Protein AF-A0A4E0QSN8-F1 (afdb_monomer_lite)

Structure (mmCIF, N/CA/C/O backbone):
data_AF-A0A4E0QSN8-F1
#
_entry.id   AF-A0A4E0QSN8-F1
#
loop_
_atom_site.group_PDB
_atom_site.id
_atom_site.type_symbol
_atom_site.label_atom_id
_atom_site.label_alt_id
_atom_site.label_comp_id
_atom_site.label_asym_id
_atom_site.label_entity_id
_atom_site.label_seq_id
_atom_site.pdbx_PDB_ins_code
_atom_site.Cartn_x
_atom_site.Cartn_y
_atom_site.Cartn_z
_atom_site.occupancy
_atom_site.B_iso_or_equiv
_atom_site.auth_seq_id
_atom_site.auth_comp_id
_atom_site.auth_asym_id
_atom_site.auth_atom_id
_atom_site.pdbx_PDB_model_num
ATOM 1 N N . MET A 1 1 ? -29.579 -19.036 -13.066 1.00 39.12 1 MET A N 1
ATOM 2 C CA . MET A 1 1 ? -29.704 -18.178 -14.266 1.00 39.12 1 MET A CA 1
ATOM 3 C C . MET A 1 1 ? -28.308 -17.730 -14.677 1.00 39.12 1 MET A C 1
ATOM 5 O O . MET A 1 1 ? -27.641 -17.103 -13.867 1.00 39.12 1 MET A O 1
ATOM 9 N N . ASN A 1 2 ? -27.845 -18.091 -15.877 1.00 32.72 2 ASN A N 1
ATOM 10 C CA . ASN A 1 2 ? -26.563 -17.618 -16.411 1.00 32.72 2 ASN A CA 1
ATOM 11 C C . ASN A 1 2 ? -26.736 -16.181 -16.913 1.00 32.72 2 ASN A C 1
ATOM 13 O O . ASN A 1 2 ? -27.474 -15.955 -17.869 1.00 32.72 2 ASN A O 1
ATOM 17 N N . LEU A 1 3 ? -26.082 -15.217 -16.266 1.00 37.22 3 LEU A N 1
ATOM 18 C CA . LEU A 1 3 ? -26.007 -13.851 -16.776 1.00 37.22 3 LEU A CA 1
ATOM 19 C C . LEU A 1 3 ? -24.945 -13.793 -17.875 1.00 37.22 3 LEU A C 1
ATOM 21 O O . LEU A 1 3 ? -23.802 -14.205 -17.676 1.00 37.22 3 LEU A O 1
ATOM 25 N N . ASP A 1 4 ? -25.329 -13.286 -19.044 1.00 57.88 4 ASP A N 1
ATOM 26 C CA . ASP A 1 4 ? -24.394 -13.056 -20.137 1.00 57.88 4 ASP A CA 1
ATOM 27 C C . ASP A 1 4 ? -23.410 -11.914 -19.800 1.00 57.88 4 ASP A C 1
ATOM 29 O O . ASP A 1 4 ? -23.571 -11.148 -18.841 1.00 57.88 4 ASP A O 1
ATOM 33 N N . LYS A 1 5 ? -22.354 -11.769 -20.609 1.00 46.91 5 LYS A N 1
ATOM 34 C CA . LYS A 1 5 ? -21.337 -10.714 -20.430 1.00 46.91 5 LYS A CA 1
ATOM 35 C C . LYS A 1 5 ? -21.926 -9.292 -20.427 1.00 46.91 5 LYS A C 1
ATOM 37 O O . LYS A 1 5 ? -21.262 -8.371 -19.946 1.00 46.91 5 LYS A O 1
ATOM 42 N N . LYS A 1 6 ? -23.138 -9.086 -20.956 1.00 49.22 6 LYS A N 1
ATOM 43 C CA . LYS A 1 6 ? -23.849 -7.800 -20.914 1.00 49.22 6 LYS A CA 1
ATOM 44 C C . LYS A 1 6 ? -24.499 -7.573 -19.549 1.00 49.22 6 LYS A C 1
ATOM 46 O O . LYS A 1 6 ? -24.359 -6.477 -19.009 1.00 49.22 6 LYS A O 1
ATOM 51 N N . GLY A 1 7 ? -25.108 -8.599 -18.960 1.00 56.66 7 GLY A N 1
ATOM 52 C CA . GLY A 1 7 ? -25.636 -8.576 -17.595 1.00 56.66 7 GLY A CA 1
ATOM 53 C C . GLY A 1 7 ? -24.555 -8.282 -16.552 1.00 56.66 7 GLY A C 1
ATOM 54 O O . GLY A 1 7 ? -24.745 -7.418 -15.700 1.00 56.66 7 GLY A O 1
ATOM 55 N N . LEU A 1 8 ? -23.374 -8.898 -16.690 1.00 44.12 8 LEU A N 1
ATOM 56 C CA . LEU A 1 8 ? -22.233 -8.666 -15.793 1.00 44.12 8 LEU A CA 1
ATOM 57 C C . LEU A 1 8 ? -21.675 -7.232 -15.895 1.00 44.12 8 LEU A C 1
ATOM 59 O O . LEU A 1 8 ? -21.329 -6.626 -14.886 1.00 44.12 8 LEU A O 1
ATOM 63 N N . ASN A 1 9 ? -21.628 -6.651 -17.100 1.00 44.69 9 ASN A N 1
ATOM 64 C CA . ASN A 1 9 ? -21.192 -5.262 -17.295 1.00 44.69 9 ASN A CA 1
ATOM 65 C C . ASN A 1 9 ? -22.210 -4.236 -16.780 1.00 44.69 9 ASN A C 1
ATOM 67 O O . ASN A 1 9 ? -21.813 -3.162 -16.335 1.00 44.69 9 ASN A O 1
ATOM 71 N N . LYS A 1 10 ? -23.508 -4.553 -16.823 1.00 53.44 10 LYS A N 1
ATOM 72 C CA . LYS A 1 10 ? -24.556 -3.708 -16.237 1.00 53.44 10 LYS A CA 1
ATOM 73 C C . LYS A 1 10 ? -24.463 -3.695 -14.707 1.00 53.44 10 LYS A C 1
ATOM 75 O O . LYS A 1 10 ? -24.475 -2.621 -14.118 1.00 53.44 10 LYS A O 1
ATOM 80 N N . LEU A 1 11 ? -24.244 -4.858 -14.094 1.00 45.38 11 LEU A N 1
ATOM 81 C CA . LEU A 1 11 ? -24.066 -4.994 -12.645 1.00 45.38 11 LEU A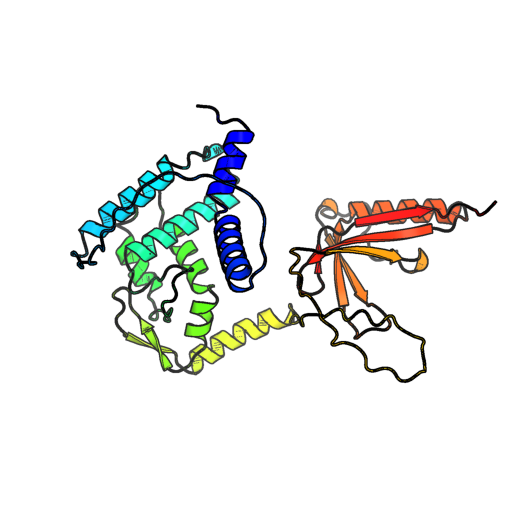 CA 1
ATOM 82 C C . LEU A 1 11 ? -22.758 -4.346 -12.162 1.00 45.38 11 LEU A C 1
ATOM 84 O O . LEU A 1 11 ? -22.739 -3.667 -11.142 1.00 45.38 11 LEU A O 1
ATOM 88 N N . LEU A 1 12 ? -21.673 -4.465 -12.937 1.00 40.62 12 LEU A N 1
ATOM 89 C CA . LEU A 1 12 ? -20.435 -3.728 -12.672 1.00 40.62 12 LEU A CA 1
ATOM 90 C C . LEU A 1 12 ? -20.657 -2.212 -12.773 1.00 40.62 12 LEU A C 1
ATOM 92 O O . LEU A 1 12 ? -20.162 -1.491 -11.920 1.00 40.62 12 LEU A O 1
ATOM 96 N N . ARG A 1 13 ? -21.443 -1.711 -13.737 1.00 47.50 13 ARG A N 1
ATOM 97 C CA . ARG A 1 13 ? -21.804 -0.279 -13.812 1.00 47.50 13 ARG A CA 1
ATOM 98 C C . ARG A 1 13 ? -22.655 0.196 -12.629 1.00 47.50 13 ARG A C 1
ATOM 100 O O . ARG A 1 13 ? -22.467 1.324 -12.193 1.00 47.50 13 ARG A O 1
ATOM 107 N N . GLU A 1 14 ? -23.540 -0.645 -12.098 1.00 45.00 14 GLU A N 1
ATOM 108 C CA . GLU A 1 14 ? -24.341 -0.334 -10.902 1.00 45.00 14 GLU A CA 1
ATOM 109 C C . GLU A 1 14 ? -23.497 -0.373 -9.609 1.00 45.00 14 GLU A C 1
ATOM 111 O O . GLU A 1 14 ? -23.678 0.467 -8.730 1.00 45.00 14 GLU A O 1
ATOM 116 N N . VAL A 1 15 ? -22.499 -1.263 -9.521 1.00 42.03 15 VAL A N 1
ATOM 117 C CA . VAL A 1 15 ? -21.521 -1.321 -8.413 1.00 42.03 15 VAL A CA 1
ATOM 118 C C . VAL A 1 15 ? -20.461 -0.208 -8.511 1.00 42.03 15 VAL A C 1
ATOM 120 O O . VAL A 1 15 ? -19.986 0.288 -7.489 1.00 42.03 15 VAL A O 1
ATOM 123 N N . PHE A 1 16 ? -20.124 0.253 -9.720 1.00 41.41 16 PHE A N 1
ATOM 124 C CA . PHE A 1 16 ? -19.282 1.428 -9.981 1.00 41.41 16 PHE A CA 1
ATOM 125 C C . PHE A 1 16 ? -20.103 2.735 -9.994 1.00 41.41 16 PHE A C 1
ATOM 127 O O . PHE A 1 16 ? -19.931 3.591 -10.865 1.00 41.41 16 PHE A O 1
ATOM 134 N N . SER A 1 17 ? -20.946 2.940 -8.971 1.00 43.91 17 SER A N 1
ATOM 135 C CA . SER A 1 17 ? -21.732 4.172 -8.758 1.00 43.91 17 SER A CA 1
ATOM 136 C C . SER A 1 17 ? -20.878 5.443 -8.562 1.00 43.91 17 SER A C 1
ATOM 138 O O . SER A 1 17 ? -21.414 6.543 -8.430 1.00 43.91 17 SER A O 1
ATOM 140 N N . GLU A 1 18 ? -19.548 5.318 -8.574 1.00 43.69 18 GLU A N 1
ATOM 141 C CA . GLU A 1 18 ? -18.597 6.431 -8.556 1.00 43.69 18 GLU A CA 1
ATOM 142 C C . GLU A 1 18 ? -18.631 7.255 -9.856 1.00 43.69 18 GLU A C 1
ATOM 144 O O . GLU A 1 18 ? -18.383 8.454 -9.799 1.00 43.69 18 GLU A O 1
ATOM 149 N N . GLN A 1 19 ? -19.016 6.688 -11.011 1.00 43.88 19 GLN A N 1
ATOM 150 C CA . GLN A 1 19 ? -19.189 7.484 -12.240 1.00 43.88 19 GLN A CA 1
ATOM 151 C C . GLN A 1 19 ? -20.520 8.246 -12.278 1.00 43.88 19 GLN A C 1
ATOM 153 O O . GLN A 1 19 ? -20.551 9.378 -12.753 1.00 43.88 19 GLN A O 1
ATOM 158 N N . TYR A 1 20 ? -21.598 7.674 -11.735 1.00 46.41 20 TYR A N 1
ATOM 159 C CA . TYR A 1 20 ? -22.938 8.267 -11.798 1.00 46.41 20 TYR A CA 1
ATOM 160 C C . TYR A 1 20 ? -23.085 9.498 -10.891 1.00 46.41 20 TYR A C 1
ATOM 162 O O . TYR A 1 20 ? -23.663 10.503 -11.300 1.00 46.41 20 TYR A O 1
ATOM 170 N N . GLU A 1 21 ? -22.503 9.469 -9.688 1.00 49.09 21 GLU A N 1
ATOM 171 C CA . GLU A 1 21 ? -22.522 10.621 -8.773 1.00 49.09 21 GLU A CA 1
ATOM 172 C C . GLU A 1 21 ? -21.588 11.749 -9.236 1.00 49.09 21 GLU A C 1
ATOM 174 O O . GLU A 1 21 ? -21.924 12.925 -9.100 1.00 49.09 21 GLU A O 1
ATOM 179 N N . ILE A 1 22 ? -20.464 11.415 -9.882 1.00 44.34 22 ILE A N 1
ATOM 180 C CA . ILE A 1 22 ? -19.602 12.409 -10.536 1.00 44.34 22 ILE A CA 1
ATOM 181 C C . ILE A 1 22 ? -20.332 13.034 -11.730 1.00 44.34 22 ILE A C 1
ATOM 183 O O . ILE A 1 22 ? -20.321 14.251 -11.885 1.00 44.34 22 ILE A O 1
ATOM 187 N N . GLU A 1 23 ? -21.037 12.245 -12.540 1.00 48.00 23 GLU A N 1
ATOM 188 C CA . GLU A 1 23 ? -21.809 12.754 -13.676 1.00 48.00 23 GLU A CA 1
ATOM 189 C C . GLU A 1 23 ? -22.996 13.628 -13.225 1.00 48.00 23 GLU A C 1
ATOM 191 O O . GLU A 1 23 ? -23.248 14.683 -13.808 1.00 48.00 23 GLU A O 1
ATOM 196 N N . LYS A 1 24 ? -23.685 13.255 -12.138 1.00 61.00 24 LYS A N 1
ATOM 197 C CA . LYS A 1 24 ? -24.764 14.039 -11.510 1.00 61.00 24 LYS A CA 1
ATOM 198 C C . LYS A 1 24 ? -24.247 15.345 -10.896 1.00 61.00 24 LYS A C 1
ATOM 200 O O . LYS A 1 24 ? -24.873 16.396 -11.064 1.00 61.00 24 LYS A O 1
ATOM 205 N N . PHE A 1 25 ? -23.080 15.311 -10.254 1.00 55.88 25 PHE A N 1
ATOM 206 C CA . PHE A 1 25 ? -22.405 16.495 -9.721 1.00 55.88 25 PHE A CA 1
ATOM 207 C C . PHE A 1 25 ? -21.949 17.444 -10.842 1.00 55.88 25 PHE A C 1
ATOM 209 O O . PHE A 1 25 ? -22.200 18.649 -10.779 1.00 55.88 25 PHE A O 1
ATOM 216 N N . LEU A 1 26 ? -21.357 16.905 -11.912 1.00 50.16 26 LEU A N 1
ATOM 217 C CA . LEU A 1 26 ? -20.915 17.678 -13.074 1.00 50.16 26 LEU A CA 1
ATOM 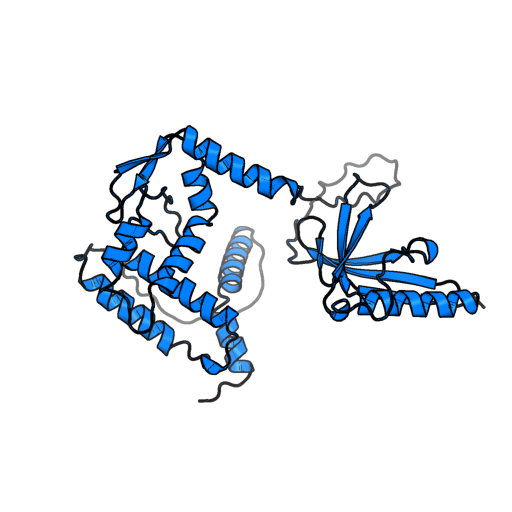218 C C . LEU A 1 26 ? -22.094 18.288 -13.848 1.00 50.16 26 LEU A C 1
ATOM 220 O O . LEU A 1 26 ? -22.011 19.447 -14.251 1.00 50.16 26 LEU A O 1
ATOM 224 N N . LYS A 1 27 ? -23.220 17.574 -13.983 1.00 58.34 27 LYS A N 1
ATOM 225 C CA . LYS A 1 27 ? -24.461 18.101 -14.584 1.00 58.34 27 LYS A CA 1
ATOM 226 C C . LYS A 1 27 ? -25.069 19.237 -13.759 1.00 58.34 27 LYS A C 1
ATOM 228 O O . LYS A 1 27 ? -25.464 20.257 -14.319 1.00 58.34 27 LYS A O 1
ATOM 233 N N . THR A 1 28 ? -25.078 19.104 -12.432 1.00 68.88 28 THR A N 1
ATOM 234 C CA . THR A 1 28 ? -25.530 20.170 -11.518 1.00 68.88 28 THR A CA 1
ATOM 235 C C . THR A 1 28 ? -24.652 21.421 -11.653 1.00 68.88 28 THR A C 1
ATOM 237 O O . THR A 1 28 ? -25.167 22.527 -11.803 1.00 68.88 28 THR A O 1
ATOM 240 N N . LYS A 1 29 ? -23.324 21.250 -11.722 1.00 58.84 29 LYS A N 1
ATOM 241 C CA . LYS A 1 29 ? -22.368 22.356 -11.900 1.00 58.84 29 LYS A CA 1
ATOM 242 C C . LYS A 1 29 ? -22.397 22.998 -13.291 1.00 58.84 29 LYS A C 1
ATOM 244 O O . LYS A 1 29 ? -22.107 24.187 -13.400 1.00 58.84 29 LYS A O 1
ATOM 249 N N . ALA A 1 30 ? -22.744 22.251 -14.339 1.00 55.78 30 ALA A N 1
ATOM 250 C CA . ALA A 1 30 ? -22.946 22.791 -15.686 1.00 55.78 30 ALA A CA 1
ATOM 251 C C . ALA A 1 30 ? -24.223 23.647 -15.771 1.00 55.78 30 ALA A C 1
ATOM 253 O O . ALA A 1 30 ? -24.197 24.731 -16.356 1.00 55.78 30 ALA A O 1
ATOM 254 N N . LYS A 1 31 ? -25.302 23.216 -15.098 1.00 54.22 31 LYS A N 1
ATOM 255 C CA . LYS A 1 31 ? -26.569 23.958 -14.992 1.00 54.22 31 LYS A CA 1
ATOM 256 C C . LYS A 1 31 ? -26.423 25.265 -14.201 1.00 54.22 31 LYS A C 1
ATOM 258 O O . LYS A 1 31 ? -26.941 26.289 -14.627 1.00 54.22 31 LYS A O 1
ATOM 263 N N . GLU A 1 32 ? -25.658 25.259 -13.107 1.00 66.75 32 GLU A N 1
ATOM 264 C CA . GLU A 1 32 ? -25.322 26.470 -12.330 1.00 66.75 32 GLU A CA 1
ATOM 265 C C . GLU A 1 32 ? -24.492 27.497 -13.123 1.00 66.75 32 GLU A C 1
ATOM 267 O O . GLU A 1 32 ? -24.467 28.673 -12.772 1.00 66.75 32 GLU A O 1
ATOM 272 N N . LYS A 1 33 ? -23.806 27.064 -14.188 1.00 61.22 33 LYS A N 1
ATOM 273 C CA . LYS A 1 33 ? -22.945 27.908 -15.031 1.00 61.22 33 LYS A CA 1
ATOM 274 C C . LYS A 1 33 ? -23.579 28.309 -16.366 1.00 61.22 33 LYS A C 1
ATOM 276 O O . LYS A 1 33 ? -22.885 28.871 -17.206 1.00 61.22 33 LYS A O 1
ATOM 281 N N . GLY A 1 34 ? -24.866 28.020 -16.572 1.00 54.25 34 GLY A N 1
ATOM 282 C CA . GLY A 1 34 ? -25.586 28.400 -17.792 1.00 54.25 34 GLY A CA 1
ATOM 283 C C . GLY A 1 34 ? -25.122 27.672 -19.058 1.00 54.25 34 GLY A C 1
ATOM 284 O O . GLY A 1 34 ? -25.344 28.170 -20.156 1.00 54.25 34 GLY A O 1
ATOM 285 N N . VAL A 1 35 ? -24.467 26.512 -18.931 1.00 48.78 35 VAL A N 1
ATOM 286 C CA . VAL A 1 35 ? -24.049 25.706 -20.086 1.00 48.78 35 VAL A CA 1
ATOM 287 C C . VAL A 1 35 ? -25.163 24.714 -20.414 1.00 48.78 35 VAL A C 1
ATOM 289 O O . VAL A 1 35 ? -25.331 23.704 -19.725 1.00 48.78 35 VAL A O 1
ATOM 292 N N . GLU A 1 36 ? -25.938 25.000 -21.461 1.00 38.69 36 GLU A N 1
ATOM 293 C CA . GLU A 1 36 ? -26.935 24.065 -21.985 1.00 38.69 36 GLU A CA 1
ATOM 294 C C . GLU A 1 36 ? -26.242 22.844 -22.599 1.00 38.69 36 GLU A C 1
ATOM 296 O O . GLU A 1 36 ? -25.502 22.934 -23.576 1.00 38.69 36 GLU A O 1
ATOM 301 N N . THR A 1 37 ? -26.497 21.671 -22.025 1.00 41.66 37 THR A N 1
ATOM 302 C CA . THR A 1 37 ? -26.186 20.390 -22.662 1.00 41.66 37 THR A CA 1
ATOM 303 C C . THR A 1 37 ? -27.507 19.790 -23.125 1.00 41.66 37 THR A C 1
ATOM 305 O O . THR A 1 37 ? -28.295 19.286 -22.329 1.00 41.66 37 THR A O 1
ATOM 308 N N . GLY A 1 38 ? -27.789 19.921 -24.422 1.00 31.78 38 GLY A N 1
ATOM 309 C CA . GLY A 1 38 ? -29.025 19.440 -25.030 1.00 31.78 38 GLY A CA 1
ATOM 310 C C . GLY A 1 38 ? -29.058 17.918 -25.126 1.00 31.78 38 GLY A C 1
ATOM 311 O O . GLY A 1 38 ? -28.527 17.352 -26.073 1.00 31.78 38 GLY A O 1
ATOM 312 N N . TYR A 1 39 ? -29.725 17.267 -24.172 1.00 27.48 39 TYR A N 1
ATOM 313 C CA . TYR A 1 39 ? -30.303 15.934 -24.348 1.00 27.48 39 TYR A CA 1
ATOM 314 C C . TYR A 1 39 ? -31.660 15.879 -23.640 1.00 27.48 39 TYR A C 1
ATOM 316 O O . TYR A 1 39 ? -31.752 16.064 -22.427 1.00 27.48 39 TYR A O 1
ATOM 324 N N . HIS A 1 40 ? -32.720 15.608 -24.404 1.00 24.12 40 HIS A N 1
ATOM 325 C CA . HIS A 1 40 ? -34.046 15.315 -23.869 1.00 24.12 40 HIS A CA 1
ATOM 326 C C . HIS A 1 40 ? -34.068 13.894 -23.298 1.00 24.12 40 HIS A C 1
ATOM 328 O O . HIS A 1 40 ? -33.914 12.924 -24.037 1.00 24.12 40 HIS A O 1
ATOM 334 N N . ILE A 1 41 ? -34.321 13.764 -21.995 1.00 26.89 41 ILE A N 1
ATOM 335 C 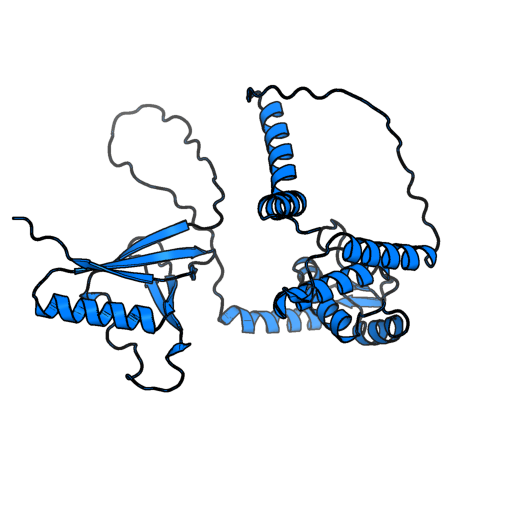CA . ILE A 1 41 ? -34.810 12.517 -21.401 1.00 26.89 41 ILE A CA 1
ATOM 336 C C . ILE A 1 41 ? -36.076 12.858 -20.620 1.00 26.89 41 ILE A C 1
ATOM 338 O O . ILE A 1 41 ? -36.047 13.644 -19.675 1.00 26.89 41 ILE A O 1
ATOM 342 N N . ILE A 1 42 ? -37.194 12.290 -21.065 1.00 25.27 42 ILE A N 1
ATOM 343 C CA . ILE A 1 42 ? -38.499 12.404 -20.418 1.00 25.27 42 ILE A CA 1
ATOM 344 C C . ILE A 1 42 ? -38.496 11.477 -19.196 1.00 25.27 42 ILE A C 1
ATOM 346 O O . ILE A 1 42 ? -38.256 10.281 -19.341 1.00 25.27 42 ILE A O 1
ATOM 350 N N . TYR A 1 43 ? -38.801 12.014 -18.013 1.00 25.55 43 TYR A N 1
ATOM 351 C CA . TYR A 1 43 ? -39.166 11.225 -16.835 1.00 25.55 43 TYR A CA 1
ATOM 352 C C . TYR A 1 43 ? -40.535 11.674 -16.327 1.00 25.55 43 TYR A C 1
ATOM 354 O O . TYR A 1 43 ? -40.760 12.858 -16.082 1.00 25.55 43 TYR A O 1
ATOM 362 N N . SER A 1 44 ? -41.444 10.710 -16.176 1.00 27.67 44 SER A N 1
ATOM 363 C CA . SER A 1 44 ? -42.757 10.886 -15.562 1.00 27.67 44 SER A CA 1
ATOM 364 C C . SER A 1 44 ? -42.763 10.376 -14.119 1.00 27.67 44 SER A C 1
ATOM 366 O O . SER A 1 44 ? -42.503 9.194 -13.909 1.00 27.67 44 SER A O 1
ATOM 368 N N . GLY A 1 45 ? -43.174 11.245 -13.187 1.00 25.61 45 GLY A N 1
ATOM 369 C CA . GLY A 1 45 ? -43.767 10.925 -11.875 1.00 25.61 45 GLY A CA 1
ATOM 370 C C . GLY A 1 45 ? -42.836 10.295 -10.827 1.00 25.61 45 GLY A C 1
ATOM 371 O O . GLY A 1 45 ? -41.904 9.579 -11.150 1.00 25.61 45 GLY A O 1
ATOM 372 N N . LYS A 1 46 ? -43.044 10.473 -9.525 1.00 31.23 46 LYS A N 1
ATOM 373 C CA . LYS A 1 46 ? -44.045 11.220 -8.755 1.00 31.23 46 LYS A CA 1
ATOM 374 C C . LYS A 1 46 ? -43.467 11.348 -7.337 1.00 31.23 46 LYS A C 1
ATOM 376 O O . LYS A 1 46 ? -42.798 10.427 -6.872 1.00 31.23 46 LYS A O 1
ATOM 381 N N . ASP A 1 47 ? -43.732 12.474 -6.690 1.00 36.06 47 ASP A N 1
ATOM 382 C CA . ASP A 1 47 ? -43.406 12.754 -5.293 1.00 36.06 47 ASP A CA 1
ATOM 383 C C . ASP A 1 47 ? -44.014 11.742 -4.312 1.00 36.06 47 ASP A C 1
ATOM 385 O O . ASP A 1 47 ? -45.178 11.366 -4.445 1.00 36.06 47 ASP A O 1
ATOM 389 N N . SER A 1 48 ? -43.266 11.434 -3.253 1.00 32.62 48 SER A N 1
ATOM 390 C CA . SER A 1 48 ? -43.806 11.383 -1.889 1.00 32.62 48 SER A CA 1
ATOM 391 C C . SER A 1 48 ? -42.648 11.472 -0.897 1.00 32.62 48 SER A C 1
ATOM 393 O O . SER A 1 48 ? -41.814 10.570 -0.814 1.00 32.62 48 SER A O 1
ATOM 395 N N . GLY A 1 49 ? -42.572 12.599 -0.193 1.00 38.56 49 GLY A N 1
ATOM 396 C CA . GLY A 1 49 ? -41.623 12.813 0.888 1.00 38.56 49 GLY A CA 1
ATOM 397 C C . GLY A 1 49 ? -42.051 12.095 2.161 1.00 38.56 49 GLY A C 1
ATOM 398 O O . GLY A 1 49 ? -43.225 12.098 2.508 1.00 38.56 49 GLY A O 1
ATOM 399 N N . GLU A 1 50 ? -41.073 11.556 2.879 1.00 29.47 50 GLU A N 1
ATOM 400 C CA . GLU A 1 50 ? -41.194 11.232 4.296 1.00 29.47 50 GLU A CA 1
ATOM 401 C C . GLU A 1 50 ? -39.812 11.382 4.945 1.00 29.47 50 GLU A C 1
ATOM 403 O O . GLU A 1 50 ? -38.839 10.728 4.567 1.00 29.47 50 GLU A O 1
ATOM 408 N N . GLN A 1 51 ? -39.708 12.317 5.891 1.00 33.53 51 GLN A N 1
ATOM 409 C CA . GLN A 1 51 ? -38.543 12.480 6.756 1.00 33.53 51 GLN A CA 1
ATOM 410 C C . GLN A 1 51 ? -38.630 11.437 7.877 1.00 33.53 51 GLN A C 1
ATOM 412 O O . GLN A 1 51 ? -39.481 11.553 8.757 1.00 33.53 51 GLN A O 1
ATOM 417 N N . SER A 1 52 ? -37.747 10.432 7.879 1.00 29.66 52 SER A N 1
ATOM 418 C CA . SER A 1 52 ? -37.663 9.476 8.988 1.00 29.66 52 SER A CA 1
ATOM 419 C C . SER A 1 52 ? -36.752 10.006 10.099 1.00 29.66 52 SER A C 1
ATOM 421 O O . SER A 1 52 ? -35.538 10.144 9.922 1.00 29.66 52 SER A O 1
ATOM 423 N N . VAL A 1 53 ? -37.345 10.264 11.261 1.00 31.69 53 VAL A N 1
ATOM 424 C CA . VAL A 1 53 ? -36.665 10.532 12.532 1.00 31.69 53 VAL A CA 1
ATOM 425 C C . VAL A 1 53 ? -35.898 9.276 12.968 1.00 31.69 53 VAL A C 1
ATOM 427 O O . VAL A 1 53 ? -36.489 8.218 13.168 1.00 31.69 53 VAL A O 1
ATOM 430 N N . LEU A 1 54 ? -34.575 9.382 13.121 1.00 28.39 54 LEU A N 1
ATOM 431 C CA . LEU A 1 54 ? -33.713 8.313 13.640 1.00 28.39 54 LEU A CA 1
ATOM 432 C C . LEU A 1 54 ? -33.921 8.157 15.154 1.00 28.39 54 LEU A C 1
ATOM 434 O O . LEU A 1 54 ? -33.276 8.822 15.961 1.00 28.39 54 LEU A O 1
ATOM 438 N N . THR A 1 55 ? -34.831 7.268 15.544 1.00 28.83 55 THR A N 1
ATOM 439 C CA . THR A 1 55 ? -34.967 6.803 16.929 1.00 28.83 55 THR A CA 1
ATOM 440 C C . THR A 1 55 ? -33.885 5.769 17.239 1.00 28.83 55 THR A C 1
ATOM 442 O O . THR A 1 55 ? -33.795 4.736 16.574 1.00 28.83 55 THR A O 1
ATOM 445 N N . THR A 1 56 ? -33.072 6.024 18.263 1.00 35.19 56 THR A N 1
ATOM 446 C CA . THR A 1 56 ? -32.046 5.103 18.766 1.00 35.19 56 THR A CA 1
ATOM 447 C C . THR A 1 56 ? -32.697 3.918 19.482 1.00 35.19 56 THR A C 1
ATOM 449 O O . THR A 1 56 ? -33.129 4.043 20.628 1.00 35.19 56 THR A O 1
ATOM 452 N N . LYS A 1 57 ? -32.784 2.771 18.804 1.00 32.56 57 LYS A N 1
ATOM 453 C CA . LYS A 1 57 ? -33.233 1.496 19.383 1.00 32.56 57 LYS A CA 1
ATOM 454 C C . LYS A 1 57 ? -32.083 0.756 20.100 1.00 32.56 57 LYS A C 1
ATOM 456 O O . LYS A 1 57 ? -30.916 1.013 19.791 1.00 32.56 57 LYS A O 1
ATOM 461 N N . PRO A 1 58 ? -32.380 -0.123 21.080 1.00 32.56 58 PRO A N 1
ATOM 462 C CA . PRO A 1 58 ? -31.372 -0.793 21.905 1.00 32.56 58 PRO A CA 1
ATOM 463 C C . PRO A 1 58 ? -30.475 -1.771 21.123 1.00 32.56 58 PRO A C 1
ATOM 465 O O . PRO A 1 58 ? -30.877 -2.389 20.141 1.00 32.56 58 PRO A O 1
ATOM 468 N N . LEU A 1 59 ? -29.248 -1.931 21.631 1.00 37.22 59 LEU A N 1
ATOM 469 C CA . LEU A 1 59 ? -28.064 -2.569 21.026 1.00 37.22 59 LEU A CA 1
ATOM 470 C C . LEU A 1 59 ? -28.246 -4.016 20.499 1.00 37.22 59 LEU A C 1
ATOM 472 O O . LEU A 1 59 ? -27.382 -4.508 19.780 1.00 37.22 59 LEU A O 1
ATOM 476 N N . GLY A 1 60 ? -29.332 -4.706 20.860 1.00 39.84 60 GLY A N 1
ATOM 477 C CA . GLY A 1 60 ? -29.587 -6.106 20.496 1.00 39.84 60 GLY A CA 1
ATOM 478 C C . GLY A 1 60 ? -30.225 -6.319 19.117 1.00 39.84 60 GLY A C 1
ATOM 479 O O . GLY A 1 60 ? -29.936 -7.328 18.478 1.00 39.84 60 GLY A O 1
ATOM 480 N N . GLU A 1 61 ? -31.043 -5.380 18.625 1.00 43.41 61 GLU A N 1
ATOM 481 C CA . GLU A 1 61 ? -31.735 -5.529 17.326 1.00 43.41 61 GLU A CA 1
ATOM 482 C C . GLU A 1 61 ? -30.777 -5.337 16.135 1.00 43.41 61 GLU A C 1
ATOM 484 O O . GLU A 1 61 ? -30.875 -6.026 15.122 1.00 43.41 61 GLU A O 1
ATOM 489 N N . ASN A 1 62 ? -29.742 -4.510 16.306 1.00 55.00 62 ASN A N 1
ATOM 490 C CA . ASN A 1 62 ? -28.798 -4.157 15.241 1.00 55.00 62 ASN A CA 1
ATOM 491 C C . ASN A 1 62 ? -27.894 -5.329 14.795 1.00 55.00 62 ASN A C 1
ATOM 493 O O . ASN A 1 62 ? -27.367 -5.320 13.686 1.00 55.00 62 ASN A O 1
ATOM 497 N N . LEU A 1 63 ? -27.700 -6.353 15.638 1.00 47.91 63 LEU A N 1
ATOM 498 C CA . LEU A 1 63 ? -26.862 -7.509 15.294 1.00 47.91 63 LEU A CA 1
ATOM 499 C C . LEU A 1 63 ? -27.585 -8.476 14.343 1.00 47.91 63 LEU A C 1
ATOM 501 O O . LEU A 1 63 ? -26.959 -9.020 13.435 1.00 47.91 63 LEU A O 1
ATOM 505 N N . GLN A 1 64 ? -28.894 -8.671 14.539 1.00 58.59 64 GLN A N 1
ATOM 506 C CA . GLN A 1 64 ? -29.731 -9.465 13.634 1.00 58.59 64 GLN A CA 1
ATOM 507 C C . GLN A 1 64 ? -29.879 -8.752 12.288 1.00 58.59 64 GLN A C 1
ATOM 509 O O . GLN A 1 64 ? -29.722 -9.392 11.255 1.00 58.59 64 GLN A O 1
ATOM 514 N N . ASP A 1 65 ? -30.049 -7.428 12.292 1.00 56.88 65 ASP A N 1
ATOM 515 C CA . ASP A 1 65 ? -30.117 -6.628 11.064 1.00 56.88 65 ASP A CA 1
ATOM 516 C C . ASP A 1 65 ? -28.772 -6.574 10.322 1.00 56.88 65 ASP A C 1
ATOM 518 O O . ASP A 1 65 ? -28.736 -6.656 9.096 1.00 56.88 65 ASP A O 1
ATOM 522 N N . ALA A 1 66 ? -27.643 -6.510 11.037 1.00 56.69 66 ALA A N 1
ATOM 523 C CA . ALA A 1 66 ? -26.314 -6.595 10.429 1.00 56.69 66 ALA A CA 1
ATOM 524 C C . ALA A 1 66 ? -26.024 -7.993 9.863 1.00 56.69 66 ALA A C 1
ATOM 526 O O . ALA A 1 66 ? -25.449 -8.113 8.778 1.00 56.69 66 ALA A O 1
ATOM 527 N N . LYS A 1 67 ? -26.449 -9.051 10.568 1.00 60.72 67 LYS A N 1
ATOM 528 C CA . LYS A 1 67 ? -26.379 -10.433 10.082 1.00 60.72 67 LYS A CA 1
ATOM 529 C C . LYS A 1 67 ? -27.243 -10.605 8.831 1.00 60.72 67 LYS A C 1
ATOM 531 O O . LYS A 1 67 ? -26.726 -11.053 7.813 1.00 60.72 67 LYS A O 1
ATOM 536 N N . ALA A 1 68 ? -28.496 -10.157 8.869 1.00 65.94 68 ALA A N 1
ATOM 537 C CA . ALA A 1 68 ? -29.413 -10.183 7.735 1.00 65.94 68 ALA A CA 1
ATOM 538 C C . ALA A 1 68 ? -28.906 -9.324 6.566 1.00 65.94 68 ALA A C 1
ATOM 540 O O . ALA A 1 68 ? -29.041 -9.718 5.414 1.00 65.94 68 ALA A O 1
ATOM 541 N N . GLY A 1 69 ? -28.265 -8.184 6.837 1.00 60.94 69 GLY A N 1
ATOM 542 C CA . GLY A 1 69 ? -27.638 -7.331 5.829 1.00 60.94 69 GLY A CA 1
ATOM 543 C C . GLY A 1 69 ? -26.443 -8.001 5.151 1.00 60.94 69 GLY A C 1
ATOM 544 O O . GLY A 1 69 ? -26.323 -7.943 3.928 1.00 60.94 69 GLY A O 1
ATOM 545 N N . LEU A 1 70 ? -25.595 -8.693 5.917 1.00 55.00 70 LEU A N 1
ATOM 546 C CA . LEU A 1 70 ? -24.468 -9.455 5.382 1.00 55.00 70 LEU A CA 1
ATOM 547 C C . LEU A 1 70 ? -24.941 -10.685 4.595 1.00 55.00 70 LEU A C 1
ATOM 549 O O . LEU A 1 70 ? -24.457 -10.923 3.491 1.00 55.00 70 LEU A O 1
ATOM 553 N N . GLU A 1 71 ? -25.901 -11.440 5.125 1.00 58.69 71 GLU A N 1
ATOM 554 C CA . GLU A 1 71 ? -26.504 -12.599 4.456 1.00 58.69 71 GLU A CA 1
ATOM 555 C C . GLU A 1 71 ? -27.246 -12.186 3.182 1.00 58.69 71 GLU A C 1
ATOM 557 O O . GLU A 1 71 ? -27.064 -12.806 2.136 1.00 58.69 71 GLU A O 1
ATOM 562 N N . SER A 1 72 ? -27.998 -11.084 3.223 1.00 62.06 72 SER A N 1
ATOM 563 C CA . SER A 1 72 ? -28.656 -10.492 2.056 1.00 62.06 72 SER A CA 1
ATOM 564 C C . SER A 1 72 ? -27.636 -10.018 1.022 1.00 62.06 72 SER A C 1
ATOM 566 O O . SER A 1 72 ? -27.799 -10.300 -0.164 1.00 62.06 72 SER A O 1
ATOM 568 N N . TRP A 1 73 ? -26.538 -9.377 1.439 1.00 63.16 73 TRP A N 1
ATOM 569 C CA . TRP A 1 73 ? -25.460 -8.949 0.539 1.00 63.16 73 TRP A CA 1
ATOM 570 C C . TRP A 1 73 ? -24.742 -10.137 -0.119 1.00 63.16 73 TRP A C 1
ATOM 572 O O . TRP A 1 73 ? -24.463 -10.097 -1.321 1.00 63.16 73 TRP A O 1
ATOM 582 N N . LEU A 1 74 ? -24.493 -11.209 0.641 1.00 58.03 74 LEU A N 1
ATOM 583 C CA . LEU A 1 74 ? -23.948 -12.472 0.135 1.00 58.03 74 LEU A CA 1
ATOM 584 C C . LEU A 1 74 ? -24.924 -13.169 -0.829 1.00 58.03 74 LEU A C 1
ATOM 586 O O . LEU A 1 74 ? -24.488 -13.709 -1.845 1.00 58.03 74 LEU A O 1
ATOM 590 N N . ALA A 1 75 ? -26.230 -13.115 -0.558 1.00 61.00 75 ALA A N 1
ATOM 591 C CA . ALA A 1 75 ? -27.270 -13.712 -1.396 1.00 61.00 75 ALA A CA 1
ATOM 592 C C . ALA A 1 75 ? -27.528 -12.930 -2.698 1.00 61.00 75 ALA A C 1
ATOM 594 O O . ALA A 1 75 ? -27.798 -13.528 -3.738 1.00 61.00 75 ALA A O 1
ATOM 595 N N . SER A 1 76 ? -27.420 -11.598 -2.667 1.00 51.72 76 SER A N 1
ATOM 596 C CA . SER A 1 76 ? -27.677 -10.716 -3.818 1.00 51.72 76 SER A CA 1
ATOM 597 C C . SER A 1 76 ? -26.450 -10.468 -4.707 1.00 51.72 76 SER A C 1
ATOM 599 O O . SER A 1 76 ? -26.598 -9.941 -5.808 1.00 51.72 76 SER A O 1
ATOM 601 N N . ASN A 1 77 ? -25.256 -10.922 -4.304 1.00 51.81 77 ASN A N 1
ATOM 602 C CA . ASN A 1 77 ? -24.038 -10.885 -5.124 1.00 51.81 77 ASN A CA 1
ATOM 603 C C . ASN A 1 77 ? -23.462 -12.295 -5.362 1.00 51.81 77 ASN A C 1
ATOM 605 O O . ASN A 1 77 ? -22.357 -12.600 -4.899 1.00 51.81 77 ASN A O 1
ATOM 609 N N . PRO A 1 78 ? -24.160 -13.168 -6.117 1.00 49.47 78 PRO A N 1
ATOM 610 C CA . PRO A 1 78 ? -23.728 -14.532 -6.380 1.00 49.47 78 PRO A CA 1
ATOM 611 C C . PRO A 1 78 ? -22.660 -14.558 -7.481 1.00 49.47 78 PRO A C 1
ATOM 613 O O . PRO A 1 78 ? -22.813 -15.230 -8.498 1.00 49.47 78 PRO A O 1
ATOM 616 N N . THR A 1 79 ? -21.547 -13.838 -7.326 1.00 52.62 79 THR A N 1
ATOM 617 C CA . THR A 1 79 ? -20.337 -14.311 -8.008 1.00 52.62 79 THR A CA 1
ATOM 618 C C . THR A 1 79 ? -20.027 -15.675 -7.409 1.00 52.62 79 THR A C 1
ATOM 620 O O . THR A 1 79 ? -19.865 -15.740 -6.186 1.00 52.62 79 THR A O 1
ATOM 623 N N . PRO A 1 80 ? -19.975 -16.764 -8.199 1.00 56.50 80 PRO A N 1
ATOM 624 C CA . PRO A 1 80 ? -19.678 -18.074 -7.650 1.00 56.50 80 PRO A CA 1
ATOM 625 C C . PRO A 1 80 ? -18.332 -17.962 -6.941 1.00 56.50 80 PRO A C 1
ATOM 627 O O . PRO A 1 80 ? -17.298 -17.731 -7.566 1.00 56.50 80 PRO A O 1
ATOM 630 N N . PHE A 1 81 ? -18.350 -18.085 -5.613 1.00 57.94 81 PHE A N 1
ATOM 631 C CA . PHE A 1 81 ? -17.178 -17.934 -4.743 1.00 57.94 81 PHE A CA 1
ATOM 632 C C . PHE A 1 81 ? -16.006 -18.826 -5.207 1.00 57.94 81 PHE A C 1
ATOM 634 O O . PHE A 1 81 ? -14.835 -18.537 -4.941 1.00 57.94 81 PHE A O 1
ATOM 641 N N . ASN A 1 82 ? -16.333 -19.883 -5.960 1.00 66.69 82 ASN A N 1
ATOM 642 C CA . ASN A 1 82 ? -15.424 -20.809 -6.623 1.00 66.69 82 ASN A CA 1
ATOM 643 C C . ASN A 1 82 ? -14.562 -20.175 -7.729 1.00 66.69 82 ASN A C 1
ATOM 645 O O . ASN A 1 82 ? -13.397 -20.544 -7.846 1.00 66.69 82 ASN A O 1
ATOM 649 N N . GLU A 1 83 ? -15.062 -19.193 -8.483 1.00 81.69 83 GLU A N 1
ATOM 650 C CA . GLU A 1 83 ? -14.315 -18.555 -9.585 1.00 81.69 83 GLU A CA 1
ATOM 651 C C . GLU A 1 83 ? -13.405 -17.411 -9.119 1.00 81.69 83 GLU A C 1
ATOM 653 O O . GLU A 1 83 ? -12.545 -16.928 -9.858 1.00 81.69 83 GLU A O 1
ATOM 658 N N . MET A 1 84 ? -13.561 -16.970 -7.872 1.00 87.62 84 MET A N 1
ATOM 659 C CA . MET A 1 84 ? -12.746 -15.896 -7.324 1.00 87.62 84 MET A CA 1
ATOM 660 C C . MET A 1 84 ? -11.315 -16.369 -7.078 1.00 87.62 84 MET A C 1
ATOM 662 O O . MET A 1 84 ? -11.054 -17.468 -6.588 1.00 87.62 84 MET A O 1
ATOM 666 N N . THR A 1 85 ? -10.347 -15.496 -7.327 1.00 90.50 85 THR A N 1
ATOM 667 C CA . THR A 1 85 ? -8.978 -15.756 -6.877 1.00 90.50 85 THR A CA 1
ATOM 668 C C . THR A 1 85 ? -8.922 -15.762 -5.344 1.00 90.50 85 THR A C 1
ATOM 670 O O . THR A 1 85 ? -9.680 -15.059 -4.669 1.00 90.50 85 THR A O 1
ATOM 673 N N . ALA A 1 86 ? -7.972 -16.497 -4.759 1.00 86.69 86 ALA A N 1
ATOM 674 C CA . ALA A 1 86 ? -7.769 -16.510 -3.305 1.00 86.69 86 ALA A CA 1
ATOM 675 C C . ALA A 1 86 ? -7.561 -15.095 -2.723 1.00 86.69 86 ALA A C 1
ATOM 677 O O . ALA A 1 86 ? -8.023 -14.790 -1.623 1.00 86.69 86 ALA A O 1
ATOM 678 N N . LYS A 1 87 ? -6.917 -14.204 -3.492 1.00 87.00 87 LYS A N 1
ATOM 679 C CA . LYS A 1 87 ? -6.716 -12.797 -3.126 1.00 87.00 87 LYS A CA 1
ATOM 680 C C . LYS A 1 87 ? -8.037 -12.029 -3.043 1.00 87.00 87 LYS A C 1
ATOM 682 O O . LYS A 1 87 ? -8.233 -11.287 -2.085 1.00 87.00 87 LYS A O 1
ATOM 687 N N . GLN A 1 88 ? -8.933 -12.216 -4.015 1.00 86.00 88 GLN A N 1
ATOM 688 C CA . GLN A 1 88 ? -10.259 -11.596 -3.997 1.00 86.00 88 GLN A CA 1
ATOM 689 C C . GLN A 1 88 ? -11.084 -12.121 -2.822 1.00 86.00 88 GLN A C 1
ATOM 691 O O . GLN A 1 88 ? -11.582 -11.314 -2.044 1.00 86.00 88 GLN A O 1
ATOM 696 N N . ARG A 1 89 ? -11.144 -13.444 -2.612 1.00 88.44 89 ARG A N 1
ATOM 697 C CA . ARG A 1 89 ? -11.854 -14.031 -1.459 1.00 88.44 89 ARG A CA 1
ATOM 698 C C . ARG A 1 89 ? -11.376 -13.449 -0.131 1.00 88.44 89 ARG A C 1
ATOM 700 O O . ARG A 1 89 ? -12.189 -13.035 0.690 1.00 88.44 89 ARG A O 1
ATOM 707 N N . ARG A 1 90 ? -10.055 -13.348 0.055 1.00 90.94 90 ARG A N 1
ATOM 708 C CA . ARG A 1 90 ? -9.464 -12.716 1.242 1.00 90.94 90 ARG A CA 1
ATOM 709 C C . ARG A 1 90 ? -9.890 -11.254 1.384 1.00 90.94 90 ARG A C 1
ATOM 711 O O . ARG A 1 90 ? -10.235 -10.835 2.480 1.00 90.94 90 ARG A O 1
ATOM 718 N N . TYR A 1 91 ? -9.862 -10.481 0.299 1.00 92.12 91 TYR A N 1
ATOM 719 C CA . TYR A 1 91 ? -10.291 -9.082 0.315 1.00 92.12 91 TYR A CA 1
ATOM 720 C C . TYR A 1 91 ? -11.755 -8.935 0.755 1.00 92.12 91 TYR A C 1
ATOM 722 O O . TYR A 1 91 ? -12.039 -8.137 1.645 1.00 92.12 91 TYR A O 1
ATOM 730 N N . PHE A 1 92 ? -12.664 -9.737 0.195 1.00 91.75 92 PHE A N 1
ATOM 731 C CA . PHE A 1 92 ? -14.081 -9.683 0.559 1.00 91.75 92 PHE A CA 1
ATOM 732 C C . PHE A 1 92 ? -14.337 -10.113 2.002 1.00 91.75 92 PHE A C 1
ATOM 734 O O . PHE A 1 92 ? -15.104 -9.449 2.690 1.00 91.75 92 PHE A O 1
ATOM 741 N N . ARG A 1 93 ? -13.635 -11.137 2.501 1.00 94.50 93 ARG A N 1
ATOM 742 C CA . ARG A 1 93 ? -13.702 -11.526 3.919 1.00 94.50 93 ARG A CA 1
ATOM 743 C C . ARG A 1 93 ? -13.258 -10.412 4.860 1.00 94.50 93 ARG A C 1
ATOM 745 O O . ARG A 1 93 ? -13.944 -10.122 5.830 1.00 94.50 93 ARG A O 1
ATOM 752 N N . ILE A 1 94 ? -12.146 -9.748 4.546 1.00 95.81 94 ILE A N 1
ATOM 753 C CA . ILE A 1 94 ? -11.646 -8.603 5.322 1.00 95.81 94 ILE A CA 1
ATOM 754 C C . ILE A 1 94 ? -12.655 -7.452 5.305 1.00 95.81 94 ILE A C 1
ATOM 756 O O . ILE A 1 94 ? -12.875 -6.815 6.332 1.00 95.81 94 ILE A O 1
ATOM 760 N N . LYS A 1 95 ? -13.262 -7.179 4.144 1.00 94.94 95 LYS A N 1
ATOM 761 C CA . LYS A 1 95 ? -14.277 -6.133 4.001 1.00 94.94 95 LYS A CA 1
ATOM 762 C C . LYS A 1 95 ? -15.521 -6.449 4.841 1.00 94.94 95 LYS A C 1
ATOM 764 O O . LYS A 1 95 ? -15.919 -5.604 5.633 1.00 94.94 95 LYS A O 1
ATOM 769 N N . ALA A 1 96 ? -16.054 -7.665 4.732 1.00 94.38 96 ALA A N 1
ATOM 770 C CA . ALA A 1 96 ? -17.199 -8.129 5.516 1.00 94.38 96 ALA A CA 1
ATOM 771 C C . ALA A 1 96 ? -16.916 -8.103 7.028 1.00 94.38 96 ALA A C 1
ATOM 773 O O . ALA A 1 96 ? -17.737 -7.633 7.808 1.00 94.38 96 ALA A O 1
ATOM 77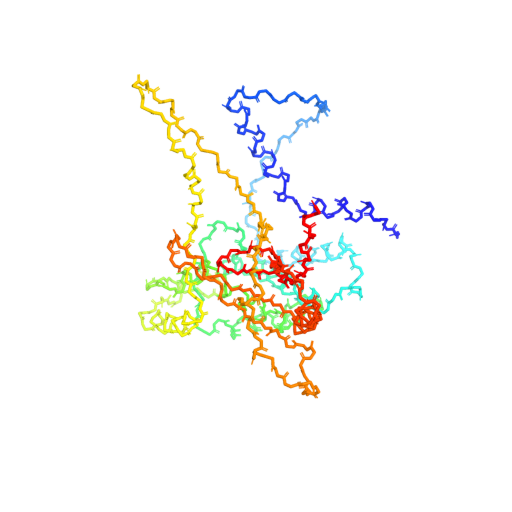4 N N . ALA A 1 97 ? -15.724 -8.537 7.450 1.00 97.12 97 ALA A N 1
ATOM 775 C CA . ALA A 1 97 ? -15.288 -8.449 8.841 1.00 97.12 97 ALA A CA 1
ATOM 776 C C . ALA A 1 97 ? -15.218 -6.997 9.340 1.00 97.12 97 ALA A C 1
ATOM 778 O O . ALA A 1 97 ? -15.570 -6.721 10.483 1.00 97.12 97 ALA A O 1
ATOM 779 N N . LEU A 1 98 ? -14.797 -6.051 8.495 1.00 97.25 98 LEU A N 1
ATOM 780 C CA . LEU A 1 98 ? -14.774 -4.640 8.869 1.00 97.25 98 LEU A CA 1
ATOM 781 C C . LEU A 1 98 ? -16.184 -4.046 8.986 1.00 97.25 98 LEU A C 1
ATOM 783 O O . LEU A 1 98 ? -16.443 -3.287 9.915 1.00 97.25 98 LEU A O 1
ATOM 787 N N . GLU A 1 99 ? -17.090 -4.398 8.074 1.00 96.00 99 GLU A N 1
ATOM 788 C CA . GLU A 1 99 ? -18.502 -4.001 8.143 1.00 96.00 99 GLU A CA 1
ATOM 789 C C . GLU A 1 99 ? -19.167 -4.547 9.415 1.00 96.00 99 GLU A C 1
ATOM 791 O O . GLU A 1 99 ? -19.814 -3.787 10.133 1.00 96.00 99 GLU A O 1
ATOM 796 N N . PHE A 1 100 ? -18.907 -5.812 9.762 1.00 96.81 100 PHE A N 1
ATOM 797 C CA . PHE A 1 100 ? -19.338 -6.413 11.026 1.00 96.81 100 PHE A CA 1
ATOM 798 C C . PHE A 1 100 ? -18.821 -5.642 12.252 1.00 96.81 100 PHE A C 1
ATOM 800 O O . PHE A 1 100 ? -19.591 -5.363 13.172 1.00 96.81 100 PHE A O 1
ATOM 807 N N . LEU A 1 101 ? -17.542 -5.246 12.267 1.00 97.88 101 LEU A N 1
ATOM 808 C CA . LEU A 1 101 ? -16.970 -4.455 13.362 1.00 97.88 101 LEU A CA 1
ATOM 809 C C . LEU A 1 101 ? -17.613 -3.066 13.483 1.00 97.88 101 LEU A C 1
ATOM 811 O O . LEU A 1 101 ? -17.920 -2.643 14.596 1.00 97.88 101 LEU A O 1
ATOM 815 N N . CYS A 1 102 ? -17.851 -2.379 12.362 1.00 97.06 102 CYS A N 1
ATOM 816 C CA . CYS A 1 102 ? -18.551 -1.090 12.345 1.00 97.06 102 CYS A CA 1
ATOM 817 C C . CYS A 1 102 ? -19.996 -1.211 12.843 1.00 97.06 102 CYS A C 1
ATOM 819 O O . CYS A 1 102 ? -20.467 -0.330 13.552 1.00 97.06 102 CYS A O 1
ATOM 821 N N . ALA A 1 103 ? -20.697 -2.292 12.495 1.00 96.00 103 ALA A N 1
ATOM 822 C CA . ALA A 1 103 ? -22.063 -2.524 12.957 1.00 96.00 103 ALA A CA 1
ATOM 823 C C . ALA A 1 103 ? -22.120 -2.877 14.453 1.00 96.00 103 ALA A C 1
ATOM 825 O O . ALA A 1 103 ? -22.982 -2.385 15.176 1.00 96.00 103 ALA A O 1
ATOM 826 N N . THR A 1 104 ? -21.180 -3.698 14.930 1.00 96.81 104 THR A N 1
ATOM 827 C CA . THR A 1 104 ? -21.161 -4.192 16.318 1.00 96.81 104 THR A CA 1
ATOM 828 C C . THR A 1 104 ? -20.650 -3.137 17.303 1.00 96.81 104 THR A C 1
ATOM 830 O O . THR A 1 104 ? -21.163 -3.023 18.414 1.00 96.81 104 THR A O 1
ATOM 833 N N . TYR A 1 105 ? -19.657 -2.341 16.899 1.00 97.56 105 TYR A N 1
ATOM 834 C CA . TYR A 1 105 ? -19.008 -1.332 17.740 1.00 97.56 105 TYR A CA 1
ATOM 835 C C . TYR A 1 105 ? -18.922 0.020 17.008 1.00 97.56 105 TYR A C 1
ATOM 837 O O . TYR A 1 105 ? -17.819 0.517 16.755 1.00 97.56 105 TYR A O 1
ATOM 845 N N . PRO A 1 106 ? -20.062 0.657 16.682 1.00 97.25 106 PRO A N 1
ATOM 846 C CA . PRO A 1 106 ? -20.109 1.850 15.826 1.00 97.25 106 PRO A CA 1
ATOM 847 C C . PRO A 1 106 ? -19.382 3.062 16.418 1.00 97.25 106 PRO A C 1
ATOM 849 O O . PRO A 1 106 ? -18.900 3.922 15.689 1.00 97.25 106 PRO A O 1
ATOM 852 N N . LYS A 1 107 ? -19.253 3.125 17.749 1.00 97.19 107 LYS A N 1
ATOM 853 C CA . LYS A 1 107 ? -18.494 4.183 18.433 1.00 97.19 107 LYS A CA 1
ATOM 854 C C . LYS A 1 107 ? -16.975 3.989 18.340 1.00 97.19 107 LYS A C 1
ATOM 856 O O . LYS A 1 107 ? -16.229 4.953 18.498 1.00 97.19 107 LYS A O 1
ATOM 861 N N . CYS A 1 108 ? -16.518 2.757 18.107 1.00 97.44 108 CYS A N 1
ATOM 862 C CA . CYS A 1 108 ? -15.104 2.392 18.029 1.00 97.44 108 CYS A CA 1
ATOM 863 C C . CYS A 1 108 ? -14.614 2.302 16.573 1.00 97.44 108 CYS A C 1
ATOM 865 O O . CYS A 1 108 ? -13.553 2.833 16.224 1.00 97.44 108 CYS A O 1
ATOM 867 N N . PHE A 1 109 ? -15.411 1.678 15.702 1.00 97.81 109 PHE A N 1
ATOM 868 C CA . PHE A 1 109 ? -15.103 1.473 14.290 1.00 97.81 109 PHE A CA 1
ATOM 869 C C . PHE A 1 109 ? -16.002 2.335 13.412 1.00 97.81 109 PHE A C 1
ATOM 871 O O . PHE A 1 109 ? -17.213 2.150 13.351 1.00 97.81 109 PHE A O 1
ATOM 878 N N . ILE A 1 110 ? -15.376 3.258 12.687 1.00 96.81 110 ILE A N 1
ATOM 879 C CA . ILE A 1 110 ? -16.055 4.215 11.819 1.00 96.81 110 ILE A CA 1
ATOM 880 C C . ILE A 1 110 ? -15.842 3.792 10.359 1.00 96.81 110 ILE A C 1
ATOM 882 O O . ILE A 1 110 ? -14.692 3.611 9.938 1.00 96.81 110 ILE A O 1
ATOM 886 N N . PRO A 1 111 ? -16.900 3.675 9.537 1.00 94.12 111 PRO A N 1
ATOM 887 C CA . PRO A 1 111 ? -16.764 3.328 8.127 1.00 94.12 111 PRO A CA 1
ATOM 888 C C . PRO A 1 111 ? -15.787 4.251 7.392 1.00 94.12 111 PRO A C 1
ATOM 890 O O . PRO A 1 111 ? -15.783 5.464 7.590 1.00 94.12 111 PRO A O 1
ATOM 893 N N . HIS A 1 112 ? -14.987 3.700 6.474 1.00 87.38 112 HIS A N 1
ATOM 894 C CA . HIS A 1 112 ? -13.937 4.450 5.766 1.00 87.38 112 HIS A CA 1
ATOM 895 C C . HIS A 1 112 ? -14.443 5.756 5.112 1.00 87.38 112 HIS A C 1
ATOM 897 O O . HIS A 1 112 ? -13.762 6.790 5.139 1.00 87.38 112 HIS A O 1
ATOM 903 N N . ARG A 1 113 ? -15.663 5.707 4.560 1.00 87.00 113 ARG A N 1
ATOM 904 C CA . ARG A 1 113 ? -16.337 6.817 3.871 1.00 87.00 113 ARG A CA 1
ATOM 905 C C . ARG A 1 113 ? -17.047 7.802 4.810 1.00 87.00 113 ARG A C 1
ATOM 907 O O . ARG A 1 113 ? -17.460 8.852 4.341 1.00 87.00 113 ARG A O 1
ATOM 914 N N . SER A 1 114 ? -17.158 7.513 6.108 1.00 92.69 114 SER A N 1
ATOM 915 C CA . SER A 1 114 ? -17.790 8.431 7.061 1.00 92.69 114 SER A CA 1
ATOM 916 C C . SER A 1 114 ? -16.940 9.690 7.275 1.00 92.69 114 SER A C 1
ATOM 918 O O . SER A 1 114 ? -15.701 9.655 7.239 1.00 92.69 114 SER A O 1
ATOM 920 N N . HIS A 1 115 ? -17.615 10.818 7.490 1.00 91.88 115 HIS A N 1
ATOM 921 C CA . HIS A 1 115 ? -16.999 12.098 7.849 1.00 91.88 115 HIS A CA 1
ATOM 922 C C . HIS A 1 115 ? -16.648 12.191 9.338 1.00 91.88 115 HIS A C 1
ATOM 924 O O . HIS A 1 115 ? -15.979 13.139 9.753 1.00 91.88 115 HIS A O 1
ATOM 930 N N . GLU A 1 116 ? -17.062 11.210 10.139 1.00 94.06 116 GLU A N 1
ATOM 931 C CA . GLU A 1 116 ? -16.763 11.178 11.562 1.00 94.06 116 GLU A CA 1
ATOM 932 C C . GLU A 1 116 ? -15.258 11.038 11.838 1.00 94.06 116 GLU A C 1
ATOM 934 O O . GLU A 1 116 ? -14.475 10.472 11.063 1.00 94.06 116 GLU A O 1
ATOM 939 N N . LYS A 1 117 ? -14.837 11.597 12.976 1.00 94.19 117 LYS A N 1
ATOM 940 C CA . LYS A 1 117 ? -13.435 11.603 13.392 1.00 94.19 117 LYS A CA 1
ATOM 941 C C . LYS A 1 117 ? -13.046 10.234 13.947 1.00 94.19 117 LYS A C 1
ATOM 943 O O . LYS A 1 117 ? -13.487 9.857 15.028 1.00 94.19 117 LYS A O 1
ATOM 948 N N . ILE A 1 118 ? -12.147 9.543 13.246 1.00 96.69 118 ILE A N 1
ATOM 949 C CA . ILE A 1 118 ? -11.504 8.321 13.746 1.00 96.69 118 ILE A CA 1
ATOM 950 C C . ILE A 1 118 ? -10.599 8.661 14.934 1.00 96.69 118 ILE A C 1
ATOM 952 O O . ILE A 1 118 ? -9.799 9.596 14.861 1.00 96.69 118 ILE A O 1
ATOM 956 N N . ARG A 1 119 ? -10.720 7.885 16.013 1.00 97.06 119 ARG A N 1
ATOM 957 C CA . ARG A 1 119 ? -9.916 8.003 17.238 1.00 97.06 119 ARG A CA 1
ATOM 958 C C . ARG A 1 119 ? -8.891 6.872 17.328 1.00 97.06 119 ARG A C 1
ATOM 960 O O . ARG A 1 119 ? -9.008 5.864 16.631 1.00 97.06 119 ARG A O 1
ATOM 967 N N . ALA A 1 120 ? -7.864 7.058 18.155 1.00 97.69 120 ALA A N 1
ATOM 968 C CA . ALA A 1 120 ? -6.889 6.006 18.418 1.00 97.69 120 ALA A CA 1
ATOM 969 C C . ALA A 1 120 ? -7.513 4.926 19.319 1.00 97.69 120 ALA A C 1
ATOM 971 O O . ALA A 1 120 ? -8.380 5.215 20.138 1.00 97.69 120 ALA A O 1
ATOM 972 N N . PHE A 1 121 ? -7.079 3.678 19.186 1.00 98.38 121 PHE A N 1
ATOM 973 C CA . PHE A 1 121 ? -7.554 2.602 20.055 1.00 98.38 121 PHE A CA 1
ATOM 974 C C . PHE A 1 121 ? -6.863 2.611 21.420 1.00 98.38 121 PHE A C 1
ATOM 976 O O . PHE A 1 121 ? -5.687 2.968 21.518 1.00 98.38 121 PHE A O 1
ATOM 983 N N . ALA A 1 122 ? -7.564 2.170 22.465 1.00 98.06 122 ALA A N 1
ATOM 984 C CA . ALA A 1 122 ? -6.957 1.857 23.755 1.00 98.06 122 ALA A CA 1
ATOM 985 C C . ALA A 1 122 ? -5.832 0.816 23.597 1.00 98.06 122 ALA A C 1
ATOM 987 O O . ALA A 1 122 ? -5.864 -0.054 22.717 1.00 98.06 122 ALA A O 1
ATOM 988 N N . ILE A 1 123 ? -4.802 0.905 24.440 1.00 96.50 123 ILE A N 1
ATOM 989 C CA . ILE A 1 123 ? -3.720 -0.085 24.441 1.00 96.50 123 ILE A CA 1
ATOM 990 C C . ILE A 1 123 ? -4.316 -1.441 24.828 1.00 96.50 123 ILE A C 1
ATOM 992 O O . ILE A 1 123 ? -5.075 -1.546 25.783 1.00 96.50 123 ILE A O 1
ATOM 996 N N . GLY A 1 124 ? -3.997 -2.483 24.059 1.00 96.69 124 GLY A N 1
ATOM 997 C CA . GLY A 1 124 ? -4.537 -3.822 24.295 1.00 96.69 124 GLY A CA 1
ATOM 998 C C . GLY A 1 124 ? -5.940 -4.071 23.732 1.00 96.69 124 GLY A C 1
ATOM 999 O O . GLY A 1 124 ? -6.391 -5.209 23.834 1.00 96.69 124 GLY A O 1
ATOM 1000 N N . LEU A 1 125 ? -6.571 -3.096 23.050 1.00 97.56 125 LEU A N 1
ATOM 1001 C CA . LEU A 1 125 ? -7.920 -3.244 22.471 1.00 97.56 125 LEU A CA 1
ATOM 1002 C C . LEU A 1 125 ? -8.082 -4.528 21.647 1.00 97.56 125 LEU A C 1
ATOM 1004 O O . LEU A 1 125 ? -9.136 -5.141 21.675 1.00 97.56 125 LEU A O 1
ATOM 1008 N N . GLY A 1 126 ? -7.035 -4.971 20.941 1.00 97.31 126 GLY A N 1
ATOM 1009 C CA . GLY A 1 126 ? -7.086 -6.212 20.166 1.00 97.31 126 GLY A CA 1
ATOM 1010 C C . GLY A 1 126 ? -7.447 -7.446 21.000 1.00 97.31 126 GLY A C 1
ATOM 1011 O O . GLY A 1 126 ? -8.229 -8.264 20.536 1.00 97.31 126 GLY A O 1
ATOM 1012 N N . LYS A 1 127 ? -6.928 -7.574 22.231 1.00 97.75 127 LYS A N 1
ATOM 1013 C CA . LYS A 1 127 ? -7.255 -8.707 23.117 1.00 97.75 127 LYS A CA 1
ATOM 1014 C C . LYS A 1 127 ? -8.717 -8.644 23.552 1.00 97.75 127 LYS A C 1
ATOM 1016 O O . LYS A 1 127 ? -9.451 -9.598 23.325 1.00 97.75 127 LYS A O 1
ATOM 1021 N N . THR A 1 128 ? -9.138 -7.485 24.061 1.00 97.81 128 THR A N 1
ATOM 1022 C CA . THR A 1 128 ? -10.519 -7.228 24.492 1.00 97.81 128 THR A CA 1
ATOM 1023 C C . THR A 1 128 ? -11.513 -7.440 23.351 1.00 97.81 128 THR A C 1
ATOM 1025 O O . THR A 1 128 ? -12.549 -8.066 23.540 1.00 97.81 128 THR A O 1
ATOM 1028 N N . LEU A 1 129 ? -11.173 -6.983 22.140 1.00 97.94 129 LEU A N 1
ATOM 1029 C CA . LEU A 1 129 ? -11.980 -7.189 20.941 1.00 97.94 129 LEU A CA 1
ATOM 1030 C C . LEU A 1 129 ? -12.133 -8.676 20.634 1.00 97.94 129 LEU A C 1
ATOM 1032 O O . LEU A 1 129 ? -13.249 -9.132 20.419 1.00 97.94 129 LEU A O 1
ATOM 1036 N N . PHE A 1 130 ? -11.029 -9.427 20.593 1.00 97.62 130 PHE A N 1
ATOM 1037 C CA . PHE A 1 130 ? -11.072 -10.844 20.237 1.00 97.62 130 PHE A CA 1
ATOM 1038 C C . PHE A 1 130 ? -11.838 -11.679 21.257 1.00 97.62 130 PHE A C 1
ATOM 1040 O O . PHE A 1 130 ? -12.568 -12.576 20.849 1.00 97.62 130 PHE A O 1
ATOM 1047 N N . GLU A 1 131 ? -11.722 -11.369 22.546 1.00 97.88 131 GLU A N 1
ATOM 1048 C CA . GLU A 1 131 ? -12.530 -11.997 23.594 1.00 97.88 131 GLU A CA 1
ATOM 1049 C C . GLU A 1 131 ? -14.017 -11.668 23.420 1.00 97.88 131 GLU A C 1
ATOM 1051 O O . GLU A 1 131 ? -14.847 -12.573 23.432 1.00 97.88 131 GLU A O 1
ATOM 1056 N N . ALA A 1 132 ? -14.355 -10.401 23.159 1.00 97.56 132 ALA A N 1
ATOM 1057 C CA . ALA A 1 132 ? -15.742 -9.960 23.027 1.00 97.56 132 ALA A CA 1
ATOM 1058 C C . ALA A 1 132 ? -16.459 -10.511 21.779 1.00 97.56 132 ALA A C 1
ATOM 1060 O O . ALA A 1 132 ? -17.676 -10.708 21.810 1.00 97.56 132 ALA A O 1
ATOM 1061 N N . VAL A 1 133 ? -15.732 -10.755 20.680 1.00 97.19 133 VAL A N 1
ATOM 1062 C CA . VAL A 1 133 ? -16.328 -11.239 19.420 1.00 97.19 133 VAL A CA 1
ATOM 1063 C C . VAL A 1 133 ? -16.248 -12.747 19.227 1.00 97.19 133 VAL A C 1
ATOM 1065 O O . VAL A 1 133 ? -16.953 -13.248 18.357 1.00 97.19 133 VAL A O 1
ATOM 1068 N N . LYS A 1 134 ? -15.427 -13.481 19.996 1.00 96.00 134 LYS A N 1
ATOM 1069 C CA . LYS A 1 134 ? -15.169 -14.919 19.782 1.00 96.00 134 LYS A CA 1
ATOM 1070 C C . LYS A 1 134 ? -16.450 -15.745 19.653 1.00 96.00 134 LYS A C 1
ATOM 1072 O O . LYS A 1 134 ? -16.535 -16.572 18.749 1.00 96.00 134 LYS A O 1
ATOM 1077 N N . ASP A 1 135 ? -17.438 -15.460 20.495 1.00 96.25 135 ASP A N 1
ATOM 1078 C CA . ASP A 1 135 ? -18.706 -16.196 20.548 1.00 96.25 135 ASP A CA 1
ATOM 1079 C C . ASP A 1 135 ? -19.841 -15.502 19.767 1.00 96.25 135 ASP A C 1
ATOM 1081 O O . ASP A 1 135 ? -20.986 -15.943 19.795 1.00 96.25 135 ASP A O 1
ATOM 1085 N N . ARG A 1 136 ? -19.540 -14.394 19.074 1.00 95.44 136 ARG A N 1
ATOM 1086 C CA . ARG A 1 136 ? -20.511 -13.556 18.343 1.00 95.44 136 ARG A CA 1
ATOM 1087 C C . ARG A 1 136 ? -20.198 -13.425 16.850 1.00 95.44 136 ARG A C 1
ATOM 1089 O O . ARG A 1 136 ? -20.758 -12.556 16.184 1.00 95.44 136 ARG A O 1
ATOM 1096 N N . LEU A 1 137 ? -19.280 -14.237 16.324 1.00 94.94 137 LEU A N 1
ATOM 1097 C CA . LEU A 1 137 ? -18.919 -14.185 14.909 1.00 94.94 137 LEU A CA 1
ATOM 1098 C C . LEU A 1 137 ? -20.085 -14.654 14.022 1.00 94.94 137 LEU A C 1
ATOM 1100 O O . LEU A 1 137 ? -20.704 -15.676 14.326 1.00 94.94 137 LEU A O 1
ATOM 1104 N N . PRO A 1 138 ? -20.357 -13.959 12.902 1.00 95.00 138 PRO A N 1
ATOM 1105 C CA . PRO A 1 138 ? -21.263 -14.458 11.876 1.00 95.00 138 PRO A CA 1
ATOM 1106 C C . PRO A 1 138 ? -20.806 -15.816 11.331 1.00 95.00 138 PRO A C 1
ATOM 1108 O O . PRO A 1 138 ? -19.609 -16.116 11.290 1.00 95.00 138 PRO A O 1
ATOM 1111 N N . GLU A 1 139 ? -21.759 -16.622 10.865 1.00 93.50 139 GLU A N 1
ATOM 1112 C CA . GLU A 1 139 ? -21.470 -17.942 10.308 1.00 93.50 139 GLU A CA 1
ATOM 1113 C C . GLU A 1 139 ? -20.466 -17.851 9.143 1.00 93.50 139 GLU A C 1
ATOM 1115 O O . GLU A 1 139 ? -20.563 -16.996 8.262 1.00 93.50 139 GLU A O 1
ATOM 1120 N N . GLY A 1 140 ? -19.444 -18.711 9.165 1.00 92.38 140 GLY A N 1
ATOM 1121 C CA . GLY A 1 140 ? -18.388 -18.747 8.148 1.00 92.38 140 GLY A CA 1
ATOM 1122 C C . GLY A 1 140 ? -17.287 -17.680 8.278 1.00 92.38 140 GLY A C 1
ATOM 1123 O O . GLY A 1 140 ? -16.300 -17.753 7.533 1.00 92.38 140 GLY A O 1
ATOM 1124 N N . MET A 1 141 ? -17.406 -16.731 9.215 1.00 96.50 141 MET A N 1
ATOM 1125 C CA . MET A 1 141 ? -16.346 -15.777 9.561 1.00 96.50 141 MET A CA 1
ATOM 1126 C C . MET A 1 141 ? -15.436 -16.356 10.649 1.00 96.50 141 MET A C 1
ATOM 1128 O O . MET A 1 141 ? -15.906 -16.949 11.616 1.00 96.50 141 MET A O 1
ATOM 1132 N N . VAL A 1 142 ? -14.119 -16.169 10.520 1.00 96.62 142 VAL A N 1
ATOM 1133 C CA . VAL A 1 142 ? -13.146 -16.628 11.529 1.00 96.62 142 VAL A CA 1
ATOM 1134 C C . VAL A 1 142 ? -12.438 -15.456 12.209 1.00 96.62 142 VAL A C 1
ATOM 1136 O O . VAL A 1 142 ? -12.321 -14.371 11.643 1.00 96.62 142 VAL A O 1
ATOM 1139 N N . LEU A 1 143 ? -11.882 -15.673 13.407 1.00 97.38 143 LEU A N 1
ATOM 1140 C CA . LEU A 1 143 ? -11.120 -14.645 14.143 1.00 97.38 143 LEU A CA 1
ATOM 1141 C C . LEU A 1 143 ? -9.958 -14.045 13.331 1.00 97.38 143 LEU A C 1
ATOM 1143 O O . LEU A 1 143 ? -9.621 -12.870 13.484 1.00 97.38 143 LEU A O 1
ATOM 1147 N N . GLU A 1 144 ? -9.350 -14.829 12.438 1.00 97.50 144 GLU A N 1
ATOM 1148 C CA . GLU A 1 144 ? -8.290 -14.340 11.552 1.00 97.50 144 GLU A CA 1
ATOM 1149 C C . GLU A 1 144 ? -8.810 -13.276 10.563 1.00 97.50 144 GLU A C 1
ATOM 1151 O O . GLU A 1 144 ? -8.069 -12.353 10.217 1.00 97.50 144 GLU A O 1
ATOM 1156 N N . ASP A 1 145 ? -10.083 -13.325 10.157 1.00 97.31 145 ASP A N 1
ATOM 1157 C CA . ASP A 1 145 ? -10.693 -12.287 9.318 1.00 97.31 145 ASP A CA 1
ATOM 1158 C C . ASP A 1 145 ? -10.822 -10.969 10.100 1.00 97.31 145 ASP A C 1
ATOM 1160 O O . ASP A 1 145 ? -10.412 -9.922 9.593 1.00 97.31 145 ASP A O 1
ATOM 1164 N N . ILE A 1 146 ? -11.258 -11.023 11.369 1.00 98.12 146 ILE A N 1
ATOM 1165 C CA . ILE A 1 146 ? -11.319 -9.860 12.278 1.00 98.12 146 ILE A CA 1
ATOM 1166 C C . ILE A 1 146 ? -9.932 -9.245 12.475 1.00 98.12 146 ILE A C 1
ATOM 1168 O O . ILE A 1 146 ? -9.750 -8.033 12.358 1.00 98.12 146 ILE A O 1
ATOM 1172 N N . LYS A 1 147 ? -8.917 -10.075 12.728 1.00 98.06 147 LYS A N 1
ATOM 1173 C CA . LYS A 1 147 ? -7.531 -9.622 12.893 1.00 98.06 147 LYS A CA 1
ATOM 1174 C C . LYS A 1 147 ? -7.002 -8.930 11.636 1.00 98.06 147 LYS A C 1
ATOM 1176 O O . LYS A 1 147 ? -6.337 -7.894 11.731 1.00 98.06 147 LYS A O 1
ATOM 1181 N N . ASN A 1 148 ? -7.293 -9.475 10.454 1.00 97.50 148 ASN A N 1
ATOM 1182 C CA . ASN A 1 148 ? -6.909 -8.853 9.190 1.00 97.50 148 ASN A CA 1
ATOM 1183 C C . ASN A 1 148 ? -7.692 -7.551 8.929 1.00 97.50 148 ASN A C 1
ATOM 1185 O O . ASN A 1 148 ? -7.085 -6.577 8.481 1.00 97.50 148 ASN A O 1
ATOM 1189 N N . ALA A 1 149 ? -8.984 -7.493 9.259 1.00 97.50 149 ALA A N 1
ATOM 1190 C CA . ALA A 1 149 ? -9.795 -6.276 9.188 1.00 97.50 149 ALA A CA 1
ATOM 1191 C C . ALA A 1 149 ? -9.259 -5.173 10.106 1.00 97.50 149 ALA A C 1
ATOM 1193 O O . ALA A 1 149 ? -9.022 -4.056 9.649 1.00 97.50 149 ALA A O 1
ATOM 1194 N N . MET A 1 150 ? -8.948 -5.502 11.360 1.00 97.88 150 MET A N 1
ATOM 1195 C CA . MET A 1 150 ? -8.339 -4.577 12.317 1.00 97.88 150 MET A CA 1
ATOM 1196 C C . MET A 1 150 ? -6.981 -4.063 11.819 1.00 97.88 150 MET A C 1
ATOM 1198 O O . MET A 1 150 ? -6.698 -2.869 11.907 1.00 97.88 150 MET A O 1
ATOM 1202 N N . ARG A 1 151 ? -6.146 -4.930 11.228 1.00 97.25 151 ARG A N 1
ATOM 1203 C CA . ARG A 1 151 ? -4.878 -4.510 10.605 1.00 97.25 151 ARG A CA 1
ATOM 1204 C C . ARG A 1 151 ? -5.109 -3.515 9.463 1.00 97.25 151 ARG A C 1
ATOM 1206 O O . ARG A 1 151 ? -4.387 -2.525 9.373 1.00 97.25 151 ARG A O 1
ATOM 1213 N N . VAL A 1 152 ? -6.090 -3.769 8.596 1.00 96.50 152 VAL A N 1
ATOM 1214 C CA . VAL A 1 152 ? -6.442 -2.858 7.495 1.00 96.50 152 VAL A CA 1
ATOM 1215 C C . VAL A 1 152 ? -6.965 -1.524 8.028 1.00 96.50 152 VAL A C 1
ATOM 1217 O O . VAL A 1 152 ? -6.509 -0.480 7.564 1.00 96.50 152 VAL A O 1
ATOM 1220 N N . TYR A 1 153 ? -7.831 -1.542 9.041 1.00 97.31 153 TYR A N 1
ATOM 1221 C CA . TYR A 1 153 ? -8.365 -0.336 9.677 1.00 97.31 153 TYR A CA 1
ATOM 1222 C C . TYR A 1 153 ? -7.267 0.525 10.310 1.00 97.31 153 TYR A C 1
ATOM 1224 O O . TYR A 1 153 ? -7.188 1.725 10.053 1.00 97.31 153 TYR A O 1
ATOM 1232 N N . CYS A 1 154 ? -6.346 -0.090 11.057 1.00 96.75 154 CYS A N 1
ATOM 1233 C CA . CYS A 1 154 ? -5.192 0.599 11.641 1.00 96.75 154 CYS A CA 1
ATOM 1234 C C . CYS A 1 154 ? -4.250 1.205 10.585 1.00 96.75 154 CYS A C 1
ATOM 1236 O O . CYS A 1 154 ? -3.495 2.127 10.887 1.00 96.75 154 CYS A O 1
ATOM 1238 N N . ASN A 1 155 ? -4.298 0.718 9.343 1.00 95.06 155 ASN A N 1
ATOM 1239 C CA . ASN A 1 155 ? -3.542 1.275 8.224 1.00 95.06 155 ASN A CA 1
ATOM 1240 C C . ASN A 1 155 ? -4.282 2.400 7.487 1.00 95.06 155 ASN A C 1
ATOM 1242 O O . ASN A 1 155 ? -3.704 3.017 6.589 1.00 95.06 155 ASN A O 1
ATOM 1246 N N . PHE A 1 156 ? -5.520 2.732 7.862 1.00 94.88 156 PHE A N 1
ATOM 1247 C CA . PHE A 1 156 ? -6.225 3.865 7.273 1.00 94.88 156 PHE A CA 1
ATOM 1248 C C . PHE A 1 156 ? -5.487 5.176 7.528 1.00 94.88 156 PHE A C 1
ATOM 1250 O O . PHE A 1 156 ? -4.938 5.426 8.601 1.00 94.88 156 PHE A O 1
ATOM 1257 N N . TYR A 1 157 ? -5.502 6.057 6.528 1.00 94.12 157 TYR A N 1
ATOM 1258 C CA . TYR A 1 157 ? -4.874 7.373 6.627 1.00 94.12 157 TYR A CA 1
ATOM 1259 C C . TYR A 1 157 ? -5.432 8.188 7.805 1.00 94.12 157 TYR A C 1
ATOM 1261 O O . TYR A 1 157 ? -4.662 8.706 8.609 1.00 94.12 157 TYR A O 1
ATOM 1269 N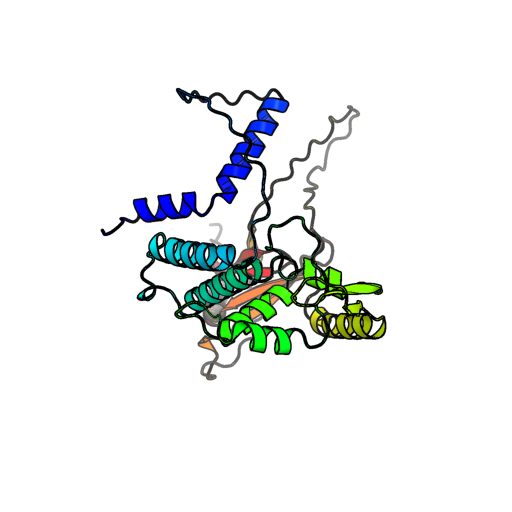 N . LYS A 1 158 ? -6.764 8.210 7.967 1.00 95.38 158 LYS A N 1
ATOM 1270 C CA . LYS A 1 158 ? -7.456 8.884 9.078 1.00 95.38 158 LYS A CA 1
ATOM 1271 C C . LYS A 1 158 ? -7.033 8.338 10.453 1.00 95.38 158 LYS A C 1
ATOM 1273 O O . LYS A 1 158 ? -6.730 9.126 11.342 1.00 95.38 158 LYS A O 1
ATOM 1278 N N . TYR A 1 159 ? -6.940 7.013 10.610 1.00 96.88 159 TYR A N 1
ATOM 1279 C CA . TYR A 1 159 ? -6.467 6.392 11.856 1.00 96.88 159 TYR A CA 1
ATOM 1280 C C . TYR A 1 159 ? -4.999 6.738 12.140 1.00 96.88 159 TYR A C 1
ATOM 1282 O O . TYR A 1 159 ? -4.636 7.095 13.257 1.00 96.88 159 TYR A O 1
ATOM 1290 N N . ASN A 1 160 ? -4.149 6.708 11.113 1.00 96.06 160 ASN A N 1
ATOM 1291 C CA . ASN A 1 160 ? -2.745 7.085 11.247 1.00 96.06 160 ASN A CA 1
ATOM 1292 C C . ASN A 1 160 ? -2.563 8.552 11.668 1.00 96.06 160 ASN A C 1
ATOM 1294 O O . ASN A 1 160 ? -1.679 8.826 12.472 1.00 96.06 160 ASN A O 1
ATOM 1298 N N . ILE A 1 161 ? -3.399 9.475 11.172 1.00 95.31 161 ILE A N 1
ATOM 1299 C CA . ILE A 1 161 ? -3.415 10.871 11.643 1.00 95.31 161 ILE A CA 1
ATOM 1300 C C . ILE A 1 161 ? -3.806 10.938 13.119 1.00 95.31 161 ILE A C 1
ATOM 1302 O O . ILE A 1 161 ? -3.187 11.673 13.884 1.00 95.31 161 ILE A O 1
ATOM 1306 N N . ALA A 1 162 ? -4.837 10.192 13.519 1.00 96.38 162 ALA A N 1
ATOM 1307 C CA . ALA A 1 162 ? -5.288 10.150 14.904 1.00 96.38 162 ALA A CA 1
ATOM 1308 C C . ALA A 1 162 ? -4.182 9.626 15.836 1.00 96.38 162 ALA A C 1
ATOM 1310 O O . ALA A 1 162 ? -3.964 10.173 16.912 1.00 96.38 162 ALA A O 1
ATOM 1311 N N . LYS A 1 163 ? -3.442 8.604 15.402 1.00 96.38 163 LYS A N 1
ATOM 1312 C CA . LYS A 1 163 ? -2.327 8.025 16.158 1.00 96.38 163 LYS A CA 1
ATOM 1313 C C . LYS A 1 163 ? -1.081 8.920 16.198 1.00 96.38 163 LYS A C 1
ATOM 1315 O O . LYS A 1 163 ? -0.282 8.796 17.113 1.00 96.38 163 LYS A O 1
ATOM 1320 N N . SER A 1 164 ? -0.885 9.807 15.221 1.00 96.31 164 SER A N 1
ATOM 1321 C CA . SER A 1 164 ? 0.306 10.666 15.142 1.00 96.31 164 SER A CA 1
ATOM 1322 C C . SER A 1 164 ? 0.168 12.010 15.863 1.00 96.31 164 SER A C 1
ATOM 1324 O O . SER A 1 164 ? 0.997 12.889 15.643 1.00 96.31 164 SER A O 1
ATOM 1326 N N . LYS A 1 165 ? -0.897 12.219 16.643 1.00 97.06 165 LYS A N 1
ATOM 1327 C CA . LYS A 1 165 ? -1.164 13.469 17.362 1.00 97.06 165 LYS A CA 1
ATOM 1328 C C . LYS A 1 165 ? -1.116 13.221 18.866 1.00 97.06 165 LYS A C 1
ATOM 1330 O O . LYS A 1 165 ? -1.884 12.405 19.366 1.00 97.06 165 LYS A O 1
ATOM 1335 N N . VAL A 1 166 ? -0.233 13.941 19.552 1.00 98.12 166 VAL A N 1
ATOM 1336 C CA . VAL A 1 166 ? -0.112 13.937 21.018 1.00 98.12 166 VAL A CA 1
ATOM 1337 C C . VAL A 1 166 ? -1.410 14.461 21.638 1.00 98.12 166 VAL A C 1
ATOM 1339 O O . VAL A 1 166 ? -2.030 15.367 21.078 1.00 98.12 166 VAL A O 1
ATOM 1342 N N . GLY A 1 167 ? -1.842 13.862 22.748 1.00 97.81 167 GLY A N 1
ATOM 1343 C CA . GLY A 1 167 ? -3.068 14.234 23.465 1.00 97.81 167 GLY A CA 1
ATOM 1344 C C . GLY A 1 167 ? -4.362 13.777 22.785 1.00 97.81 167 GLY A C 1
ATOM 1345 O O . GLY A 1 167 ? -5.456 14.071 23.254 1.00 97.81 167 GLY A O 1
ATOM 1346 N N . ASN A 1 168 ? -4.290 13.062 21.656 1.00 97.56 168 ASN A N 1
ATOM 1347 C CA . ASN A 1 168 ? -5.502 12.570 21.008 1.00 97.56 168 ASN A CA 1
ATOM 1348 C C . ASN A 1 168 ? -6.112 11.424 21.844 1.00 97.56 168 ASN A C 1
ATOM 1350 O O . ASN A 1 168 ? -5.380 10.495 22.200 1.00 97.56 168 ASN A O 1
ATOM 1354 N N . PRO A 1 169 ? -7.425 11.436 22.147 1.00 98.06 169 PRO A N 1
ATOM 1355 C CA . PRO A 1 169 ? -8.028 10.432 23.013 1.00 98.06 169 PRO A CA 1
ATOM 1356 C C . PRO A 1 169 ? -7.996 9.036 22.389 1.00 98.06 169 PRO A C 1
ATOM 1358 O O . PRO A 1 169 ? -8.272 8.843 21.196 1.00 98.06 169 PRO A O 1
ATOM 1361 N N . ARG A 1 170 ? -7.712 8.053 23.240 1.00 98.31 170 ARG A N 1
ATOM 1362 C CA . ARG A 1 170 ? -7.800 6.623 22.969 1.00 98.31 170 ARG A CA 1
ATOM 1363 C C . ARG A 1 170 ? -9.112 6.078 23.503 1.00 98.31 170 ARG A C 1
ATOM 1365 O O . ARG A 1 170 ? -9.458 6.328 24.656 1.00 98.31 170 ARG A O 1
ATOM 1372 N N . ILE A 1 171 ? -9.816 5.319 22.672 1.00 98.44 171 ILE A N 1
ATOM 1373 C CA . ILE A 1 171 ? -11.134 4.780 23.009 1.00 98.44 171 ILE A CA 1
ATOM 1374 C C . ILE A 1 171 ? -11.136 3.261 23.196 1.00 98.44 171 ILE A C 1
ATOM 1376 O O . ILE A 1 171 ? -10.388 2.549 22.516 1.00 98.44 171 ILE A O 1
ATOM 1380 N N . ASN A 1 172 ? -11.976 2.775 24.112 1.00 98.50 172 ASN A N 1
ATOM 1381 C CA . ASN A 1 172 ? -12.319 1.353 24.246 1.00 98.50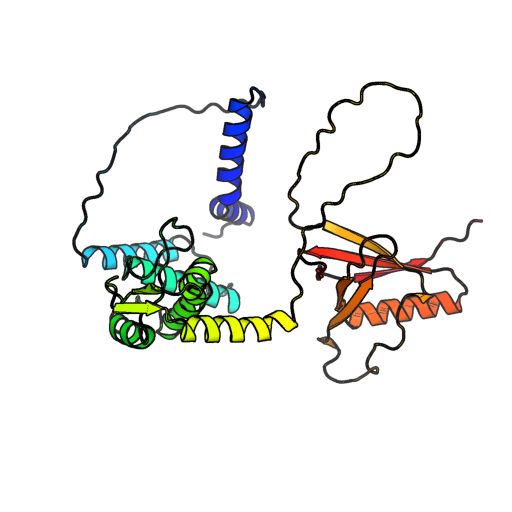 172 ASN A CA 1
ATOM 1382 C C . ASN A 1 172 ? -13.371 0.922 23.197 1.00 98.50 172 ASN A C 1
ATOM 1384 O O . ASN A 1 172 ? -13.654 1.657 22.244 1.00 98.50 172 ASN A O 1
ATOM 1388 N N . LEU A 1 173 ? -13.913 -0.295 23.327 1.00 97.94 173 LEU A N 1
ATOM 1389 C CA . LEU A 1 173 ? -14.918 -0.840 22.402 1.00 97.94 173 LEU A CA 1
ATOM 1390 C C . LEU A 1 173 ? -16.263 -0.112 22.520 1.00 97.94 173 LEU A C 1
ATOM 1392 O O . LEU A 1 173 ? -16.997 0.014 21.541 1.00 97.94 173 LEU A O 1
ATOM 1396 N N . GLU A 1 174 ? -16.543 0.414 23.705 1.00 97.75 174 GLU A N 1
ATOM 1397 C CA . GLU A 1 174 ? -17.743 1.157 24.072 1.00 97.75 174 GLU A CA 1
ATOM 1398 C C . GLU A 1 174 ? -17.682 2.621 23.595 1.00 97.75 174 GLU A C 1
ATOM 1400 O O . GLU A 1 174 ? -18.692 3.330 23.603 1.00 97.75 174 GLU A O 1
ATOM 1405 N N . GLY A 1 175 ? -16.512 3.067 23.120 1.00 97.25 175 GLY A N 1
ATOM 1406 C CA . GLY A 1 175 ? -16.261 4.427 22.643 1.00 97.25 175 GLY A CA 1
ATOM 1407 C C . GLY A 1 175 ? -15.913 5.432 23.743 1.00 97.25 175 GLY A C 1
ATOM 1408 O O . GLY A 1 175 ? -15.848 6.632 23.472 1.00 97.25 175 GLY A O 1
ATOM 1409 N N . GLU A 1 176 ? -15.694 4.964 24.968 1.00 98.25 176 GLU A N 1
ATOM 1410 C CA . GLU A 1 176 ? -15.279 5.774 26.109 1.00 98.25 176 GLU A CA 1
ATOM 1411 C C . GLU A 1 176 ? -13.779 6.056 26.041 1.00 98.25 176 GLU A C 1
ATOM 1413 O O . GLU A 1 176 ? -12.993 5.239 25.556 1.00 98.25 176 GLU A O 1
ATOM 1418 N N . VAL A 1 177 ? -13.373 7.229 26.523 1.00 98.12 177 VAL A N 1
ATOM 1419 C CA . VAL A 1 177 ? -11.968 7.640 26.533 1.00 98.12 177 VAL A CA 1
ATOM 1420 C C . VAL A 1 177 ? -11.272 7.010 27.736 1.00 98.12 177 VAL A C 1
ATOM 1422 O O . VAL A 1 177 ? -11.637 7.292 28.870 1.00 98.12 177 VAL A O 1
ATOM 1425 N N . VAL A 1 178 ? -10.265 6.174 27.483 1.00 98.31 178 VAL A N 1
ATOM 1426 C CA . VAL A 1 178 ? -9.514 5.460 28.535 1.00 98.31 178 VAL A CA 1
ATOM 1427 C C . VAL A 1 178 ? -8.148 6.094 28.786 1.00 98.31 178 VAL A C 1
ATOM 1429 O O . VAL A 1 178 ? -7.647 6.090 29.905 1.00 98.31 178 VAL A O 1
ATOM 1432 N N . SER A 1 179 ? -7.519 6.620 27.739 1.00 97.69 179 SER A N 1
ATOM 1433 C CA . SER A 1 179 ? -6.203 7.250 27.820 1.00 97.69 179 SER A CA 1
ATOM 1434 C C . SER A 1 179 ? -5.998 8.219 26.662 1.00 97.69 179 SER A C 1
ATOM 1436 O O . SER A 1 179 ? -6.876 8.387 25.818 1.00 97.69 179 SER A O 1
ATOM 1438 N N . GLU A 1 180 ? -4.837 8.858 26.601 1.00 98.19 180 GLU A N 1
ATOM 1439 C CA . GLU A 1 180 ? -4.447 9.740 25.504 1.00 98.19 180 GLU A CA 1
ATOM 1440 C C . GLU A 1 180 ? -3.181 9.214 24.825 1.00 98.19 180 GLU A C 1
ATOM 1442 O O . GLU A 1 180 ? -2.444 8.394 25.376 1.00 98.19 180 GLU A O 1
ATOM 1447 N N . VAL A 1 181 ? -2.946 9.641 23.586 1.00 98.25 181 VAL A N 1
ATOM 1448 C CA . VAL A 1 181 ? -1.709 9.331 22.865 1.00 98.25 181 VAL A CA 1
ATOM 1449 C C . VAL A 1 181 ? -0.557 10.142 23.463 1.00 98.25 181 VAL A C 1
ATOM 1451 O O . VAL A 1 181 ? -0.585 11.374 23.425 1.00 98.25 181 VAL A O 1
ATOM 1454 N N . THR A 1 182 ? 0.467 9.458 23.975 1.00 98.25 182 THR A N 1
ATOM 1455 C CA . THR A 1 182 ? 1.633 10.108 24.594 1.00 98.25 182 THR A CA 1
ATOM 1456 C C . THR A 1 182 ? 2.665 10.550 23.551 1.00 98.25 182 THR A C 1
ATOM 1458 O O . THR A 1 182 ? 2.677 10.071 22.413 1.00 98.25 182 THR A O 1
ATOM 1461 N N . GLU A 1 183 ? 3.562 11.465 23.929 1.00 97.94 183 GLU A N 1
ATOM 1462 C CA . GLU A 1 183 ? 4.651 11.936 23.058 1.00 97.94 183 GLU A CA 1
ATOM 1463 C C . GLU A 1 183 ? 5.579 10.799 22.614 1.00 97.94 183 GLU A C 1
ATOM 1465 O O . GLU A 1 183 ? 5.903 10.682 21.429 1.00 97.94 183 GLU A O 1
ATOM 1470 N N . GLU A 1 184 ? 5.929 9.907 23.543 1.00 96.94 184 GLU A N 1
ATOM 1471 C CA . GLU A 1 184 ? 6.785 8.742 23.292 1.00 96.94 184 GLU A CA 1
ATOM 1472 C C . GLU A 1 184 ? 6.193 7.819 22.215 1.00 96.94 184 GLU A C 1
ATOM 1474 O O . GLU A 1 184 ? 6.893 7.343 21.316 1.00 96.94 184 GLU A O 1
ATOM 1479 N N . GLU A 1 185 ? 4.877 7.594 22.251 1.00 96.06 185 GLU A N 1
ATOM 1480 C CA . GLU A 1 185 ? 4.179 6.759 21.273 1.00 96.06 185 GLU A CA 1
ATOM 1481 C C . GLU A 1 185 ? 4.172 7.381 19.874 1.00 96.06 185 GLU A C 1
ATOM 1483 O O . GLU A 1 185 ? 4.365 6.673 18.875 1.00 96.06 185 GLU A O 1
ATOM 1488 N N . VAL A 1 186 ? 3.957 8.700 19.790 1.00 96.94 186 VAL A N 1
ATOM 1489 C CA . VAL A 1 186 ? 4.028 9.435 18.521 1.00 96.94 186 VAL A CA 1
ATOM 1490 C C . VAL A 1 186 ? 5.438 9.342 17.955 1.00 96.94 186 VAL A C 1
ATOM 1492 O O . VAL A 1 186 ? 5.601 9.070 16.761 1.00 96.94 186 VAL A O 1
ATOM 1495 N N . GLU A 1 187 ? 6.461 9.497 18.793 1.00 96.12 187 GLU A N 1
ATOM 1496 C CA . GLU A 1 187 ? 7.844 9.397 18.353 1.00 96.12 187 GLU A CA 1
ATOM 1497 C C . GLU A 1 187 ? 8.170 7.995 17.815 1.00 96.12 187 GLU A C 1
ATOM 1499 O O . GLU A 1 187 ? 8.695 7.866 16.702 1.00 96.12 187 GLU A O 1
ATOM 1504 N N . LEU A 1 188 ? 7.799 6.934 18.540 1.00 93.62 188 LEU A N 1
ATOM 1505 C CA . LEU A 1 188 ? 7.976 5.547 18.095 1.00 93.62 188 LEU A CA 1
ATOM 1506 C C . LEU A 1 188 ? 7.268 5.281 16.760 1.00 93.62 188 LEU A C 1
ATOM 1508 O O . LEU A 1 188 ? 7.844 4.678 15.844 1.00 93.62 188 LEU A O 1
ATOM 1512 N N . PHE A 1 189 ? 6.038 5.778 16.610 1.00 92.50 189 PHE A N 1
ATOM 1513 C CA . PHE A 1 189 ? 5.279 5.655 15.370 1.00 92.50 189 PHE A CA 1
ATOM 1514 C C . PHE A 1 189 ? 5.974 6.368 14.200 1.00 92.50 189 PHE A C 1
ATOM 1516 O O . PHE A 1 189 ? 6.162 5.774 13.134 1.00 92.50 189 PHE A O 1
ATOM 1523 N N . LEU A 1 190 ? 6.433 7.607 14.387 1.00 91.81 190 LEU A N 1
ATOM 1524 C CA . LEU A 1 190 ? 7.124 8.368 13.343 1.00 91.81 190 LEU A CA 1
ATOM 1525 C C . LEU A 1 190 ? 8.502 7.782 12.998 1.00 91.81 190 LEU A C 1
ATOM 1527 O O . LEU A 1 190 ? 8.881 7.773 11.822 1.00 91.81 190 LEU A O 1
ATOM 1531 N N . ARG A 1 191 ? 9.241 7.244 13.979 1.00 91.31 191 ARG A N 1
ATOM 1532 C CA . ARG A 1 191 ? 10.525 6.553 13.757 1.00 91.31 191 ARG A CA 1
ATOM 1533 C C . ARG A 1 191 ? 10.355 5.332 12.851 1.00 91.31 191 ARG A C 1
ATOM 1535 O O . ARG A 1 191 ? 11.155 5.155 11.931 1.00 91.31 191 ARG A O 1
ATOM 1542 N N . SER A 1 192 ? 9.303 4.532 13.053 1.00 85.25 192 SER A N 1
ATOM 1543 C CA . SER A 1 192 ? 9.019 3.366 12.199 1.00 85.25 192 SER A CA 1
ATOM 1544 C C . SER A 1 192 ? 8.773 3.762 10.735 1.00 85.25 192 SER A C 1
ATOM 1546 O O . SER A 1 192 ? 9.364 3.181 9.826 1.00 85.25 192 SER A O 1
ATOM 1548 N N . ARG A 1 193 ? 8.035 4.856 10.500 1.00 81.06 193 ARG A N 1
ATOM 1549 C CA . ARG A 1 193 ? 7.782 5.385 9.151 1.00 81.06 193 ARG A CA 1
ATOM 1550 C C . ARG A 1 193 ? 8.996 6.021 8.491 1.00 81.06 193 ARG A C 1
ATOM 1552 O O . ARG A 1 193 ? 9.126 5.940 7.276 1.00 81.06 193 ARG A O 1
ATOM 1559 N N . LYS A 1 194 ? 9.899 6.653 9.248 1.00 76.94 194 LYS A N 1
ATOM 1560 C CA . LYS A 1 194 ? 11.150 7.200 8.687 1.00 76.94 194 LYS A CA 1
ATOM 1561 C C . LYS A 1 194 ? 12.061 6.095 8.140 1.00 76.94 194 LYS A C 1
ATOM 1563 O O . LYS A 1 194 ? 12.739 6.325 7.141 1.00 76.94 194 LYS A O 1
ATOM 1568 N N . LYS A 1 195 ? 12.053 4.901 8.750 1.00 71.56 195 LYS A N 1
ATOM 1569 C CA . LYS A 1 195 ? 12.776 3.730 8.223 1.00 71.56 195 LYS A CA 1
ATOM 1570 C C . LYS A 1 195 ? 12.173 3.236 6.904 1.00 71.56 195 LYS A C 1
ATOM 1572 O O . LYS A 1 195 ? 12.923 2.949 5.981 1.00 71.56 195 LYS A O 1
ATOM 1577 N N . GLU A 1 196 ? 10.846 3.230 6.782 1.00 60.28 196 GLU A N 1
ATOM 1578 C CA . GLU A 1 196 ? 10.152 2.877 5.530 1.00 60.28 196 GLU A CA 1
ATOM 1579 C C . GLU A 1 196 ? 10.302 3.964 4.445 1.00 60.28 196 GLU A C 1
ATOM 1581 O O . GLU A 1 196 ? 10.465 3.670 3.263 1.00 60.28 196 GLU A O 1
ATOM 1586 N N . GLY A 1 197 ? 10.317 5.238 4.847 1.00 50.91 197 GLY A N 1
ATOM 1587 C CA . GLY A 1 197 ? 10.425 6.396 3.958 1.00 50.91 197 GLY A CA 1
ATOM 1588 C C . GLY A 1 197 ? 11.798 6.587 3.308 1.00 50.91 197 GLY A C 1
ATOM 1589 O O . GLY A 1 197 ? 11.883 7.271 2.292 1.00 50.91 197 GLY A O 1
ATOM 1590 N N . LYS A 1 198 ? 12.866 5.952 3.816 1.00 46.19 198 LYS A N 1
ATOM 1591 C CA . LYS A 1 198 ? 14.176 5.940 3.135 1.00 46.19 198 LYS A CA 1
ATOM 1592 C C . LYS A 1 198 ? 14.192 5.105 1.841 1.00 46.19 198 LYS A C 1
ATOM 1594 O O . LYS A 1 198 ? 15.198 5.128 1.145 1.00 46.19 198 LYS A O 1
ATOM 1599 N N . VAL A 1 199 ? 13.089 4.437 1.480 1.00 46.81 199 VAL A N 1
ATOM 1600 C CA . VAL A 1 199 ? 12.958 3.674 0.220 1.00 46.81 199 VAL A CA 1
ATOM 1601 C C . VAL A 1 199 ? 11.903 4.263 -0.738 1.00 46.81 199 VAL A C 1
ATOM 1603 O O . VAL A 1 199 ? 11.787 3.816 -1.875 1.00 46.81 199 VAL A O 1
ATOM 1606 N N . VAL A 1 200 ? 11.162 5.313 -0.353 1.00 50.19 200 VAL A N 1
ATOM 1607 C CA . VAL A 1 200 ? 10.122 5.916 -1.213 1.00 50.19 200 VAL A CA 1
ATOM 1608 C C . VAL A 1 200 ? 10.219 7.443 -1.163 1.00 50.19 200 VAL A C 1
ATOM 1610 O O . VAL A 1 200 ? 9.620 8.094 -0.307 1.00 50.19 200 VAL A O 1
ATOM 1613 N N . GLN A 1 201 ? 11.002 8.028 -2.072 1.00 45.03 201 GLN A N 1
ATOM 1614 C CA . GLN A 1 201 ? 11.091 9.481 -2.225 1.00 45.03 201 GLN A CA 1
ATOM 1615 C C . GLN A 1 201 ? 9.728 10.070 -2.641 1.00 45.03 201 GLN A C 1
ATOM 1617 O O . GLN A 1 201 ? 8.993 9.513 -3.457 1.00 45.03 201 GLN A O 1
ATOM 1622 N N . LYS A 1 202 ? 9.360 11.181 -1.991 1.00 41.84 202 LYS A N 1
ATOM 1623 C CA . LYS A 1 202 ? 8.050 11.838 -2.068 1.00 41.84 202 LYS A CA 1
ATOM 1624 C C . LYS A 1 202 ? 7.804 12.481 -3.439 1.00 41.84 202 LYS A C 1
ATOM 1626 O O . LYS A 1 202 ? 8.583 13.306 -3.893 1.00 41.84 202 LYS A O 1
ATOM 1631 N N . LYS A 1 203 ? 6.637 12.158 -4.002 1.00 37.22 203 LYS A N 1
ATOM 1632 C CA . LYS A 1 203 ? 5.957 12.802 -5.136 1.00 37.22 203 LYS A CA 1
ATOM 1633 C C . LYS A 1 203 ? 5.881 14.326 -4.974 1.00 37.22 203 LYS A C 1
ATOM 1635 O O . LYS A 1 203 ? 5.237 14.796 -4.038 1.00 37.22 203 LYS A O 1
ATOM 1640 N N . VAL A 1 204 ? 6.424 15.069 -5.932 1.00 33.12 204 VAL A N 1
ATOM 1641 C CA . VAL A 1 204 ? 5.966 16.427 -6.261 1.00 33.12 204 VAL A CA 1
ATOM 1642 C C . VAL A 1 204 ? 5.050 16.298 -7.486 1.00 33.12 204 VAL A C 1
ATOM 1644 O O . VAL A 1 204 ? 5.389 15.551 -8.405 1.00 33.12 204 VAL A O 1
ATOM 1647 N N . PRO A 1 205 ? 3.863 16.927 -7.517 1.00 35.75 205 PRO A N 1
ATOM 1648 C CA . PRO A 1 205 ? 3.056 16.972 -8.728 1.00 35.75 205 PRO A CA 1
ATOM 1649 C C . PRO A 1 205 ? 3.768 17.838 -9.773 1.00 35.75 205 PRO A C 1
ATOM 1651 O O . PRO A 1 205 ? 3.888 19.051 -9.608 1.00 35.75 205 PRO A O 1
ATOM 1654 N N . VAL A 1 206 ? 4.238 17.209 -10.847 1.00 37.25 206 VAL A N 1
ATOM 1655 C CA . VAL A 1 206 ? 4.803 17.905 -12.004 1.00 37.25 206 VAL A CA 1
ATOM 1656 C C . VAL A 1 206 ? 3.653 18.542 -12.773 1.00 37.25 206 VAL A C 1
ATOM 1658 O O . VAL A 1 206 ? 2.879 17.866 -13.451 1.00 37.25 206 VAL A O 1
ATOM 1661 N N . VAL A 1 207 ? 3.504 19.858 -12.635 1.00 31.33 207 VAL A N 1
ATOM 1662 C CA . VAL A 1 207 ? 2.667 20.653 -13.534 1.00 31.33 207 VAL A CA 1
ATOM 1663 C C . VAL A 1 207 ? 3.464 20.824 -14.822 1.00 31.33 207 VAL A C 1
ATOM 1665 O O . VAL A 1 207 ? 4.380 21.641 -14.889 1.00 31.33 207 VAL A O 1
ATOM 1668 N N . VAL A 1 208 ? 3.135 20.037 -15.845 1.00 34.28 208 VAL A N 1
ATOM 1669 C CA . VAL A 1 208 ? 3.705 20.201 -17.186 1.00 34.28 208 VAL A CA 1
ATOM 1670 C C . VAL A 1 208 ? 3.136 21.488 -17.788 1.00 34.28 208 VAL A C 1
ATOM 1672 O O . VAL A 1 208 ? 2.073 21.490 -18.404 1.00 34.28 208 VAL A O 1
ATOM 1675 N N . VAL A 1 209 ? 3.827 22.611 -17.582 1.00 32.97 209 VAL A N 1
ATOM 1676 C CA . VAL A 1 209 ? 3.578 23.843 -18.339 1.00 32.97 209 VAL A CA 1
ATOM 1677 C C . VAL A 1 209 ? 4.348 23.725 -19.648 1.00 32.97 209 VAL A C 1
ATOM 1679 O O . VAL A 1 209 ? 5.568 23.873 -19.681 1.00 32.97 209 VAL A O 1
ATOM 1682 N N . SER A 1 210 ? 3.630 23.434 -20.730 1.00 31.97 210 SER A N 1
ATOM 1683 C CA . SER A 1 210 ? 4.168 23.465 -22.091 1.00 31.97 210 SER A CA 1
ATOM 1684 C C . SER A 1 210 ? 4.604 24.893 -22.441 1.00 31.97 210 SER A C 1
ATOM 1686 O O . SER A 1 210 ? 3.789 25.712 -22.861 1.00 31.97 210 SER A O 1
ATOM 1688 N N . LYS A 1 211 ? 5.892 25.208 -22.269 1.00 38.44 211 LYS A N 1
ATOM 1689 C CA . LYS A 1 211 ? 6.510 26.431 -22.796 1.00 38.44 211 LYS A CA 1
ATOM 1690 C C . LYS A 1 211 ? 6.971 26.190 -24.231 1.00 38.44 211 LYS A C 1
ATOM 1692 O O . LYS A 1 211 ? 8.152 25.985 -24.474 1.00 38.44 211 LYS A O 1
ATOM 1697 N N . ASN A 1 212 ? 6.033 26.253 -25.168 1.00 42.47 212 ASN A N 1
ATOM 1698 C CA . ASN A 1 212 ? 6.348 26.477 -26.575 1.00 42.47 212 ASN A CA 1
ATOM 1699 C C . ASN A 1 212 ? 5.706 27.791 -27.014 1.00 42.47 212 ASN A C 1
ATOM 1701 O O . ASN A 1 212 ? 4.557 27.804 -27.439 1.00 42.47 212 ASN A O 1
ATOM 1705 N N . SER A 1 213 ? 6.465 28.882 -26.922 1.00 38.69 213 SER A N 1
ATOM 1706 C CA . SER A 1 213 ? 6.268 30.055 -27.779 1.00 38.69 213 SER A CA 1
ATOM 1707 C C . SER A 1 213 ? 7.502 30.956 -27.714 1.00 38.69 213 SER A C 1
ATOM 1709 O O . SER A 1 213 ? 7.623 31.821 -26.847 1.00 38.69 213 SER A O 1
ATOM 1711 N N . ASN A 1 214 ? 8.424 30.732 -28.647 1.00 48.88 214 ASN A N 1
ATOM 1712 C CA . ASN A 1 214 ? 9.304 31.781 -29.144 1.00 48.88 214 ASN A CA 1
ATOM 1713 C C . ASN A 1 214 ? 8.587 32.469 -30.321 1.00 48.88 214 ASN A C 1
ATOM 1715 O O . ASN A 1 214 ? 7.983 31.781 -31.138 1.00 48.88 214 ASN A O 1
ATOM 1719 N N . LEU A 1 215 ? 8.740 33.798 -30.396 1.00 47.47 215 LEU A N 1
ATOM 1720 C CA . LEU A 1 215 ? 8.197 34.770 -31.365 1.00 47.47 215 LEU A CA 1
ATOM 1721 C C . LEU A 1 215 ? 6.734 35.207 -31.153 1.00 47.47 215 LEU A C 1
ATOM 1723 O O . LEU A 1 215 ? 5.804 34.515 -31.536 1.00 47.47 215 LEU A O 1
ATOM 1727 N N . MET A 1 216 ? 6.521 36.428 -30.654 1.00 39.91 216 MET A N 1
ATOM 1728 C CA . MET A 1 216 ? 6.541 37.665 -31.449 1.00 39.91 216 MET A CA 1
ATOM 1729 C C . MET A 1 216 ? 6.718 38.892 -30.538 1.00 39.91 216 MET A C 1
ATOM 1731 O O . MET A 1 216 ? 6.167 38.959 -29.443 1.00 39.91 216 MET A O 1
ATOM 1735 N N . LYS A 1 217 ? 7.521 39.859 -30.995 1.00 58.41 217 LYS A N 1
ATOM 1736 C CA . LYS A 1 217 ? 7.571 41.221 -30.454 1.00 58.41 217 LYS A CA 1
ATOM 1737 C C . LYS A 1 217 ? 6.542 42.062 -31.209 1.00 58.41 217 LYS A C 1
ATOM 1739 O O . LYS A 1 217 ? 6.811 42.427 -32.345 1.00 58.41 217 LYS A O 1
ATOM 1744 N N . SER A 1 218 ? 5.437 42.410 -30.568 1.00 49.16 218 SER A N 1
ATOM 1745 C CA . SER A 1 218 ? 4.741 43.690 -30.759 1.00 49.16 218 SER A CA 1
ATOM 1746 C C . SER A 1 218 ? 3.615 43.762 -29.738 1.00 49.16 218 SER A C 1
ATOM 1748 O O . SER A 1 218 ? 2.886 42.790 -29.566 1.00 49.16 218 SER A O 1
ATOM 1750 N N . GLY A 1 219 ? 3.543 44.877 -29.013 1.00 56.94 219 GLY A N 1
ATOM 1751 C CA . GLY A 1 219 ? 2.624 45.072 -27.900 1.00 56.94 219 GLY A CA 1
ATOM 1752 C C . GLY A 1 219 ? 1.171 44.875 -28.306 1.00 56.94 219 GLY A C 1
ATOM 1753 O O . GLY A 1 219 ? 0.637 45.668 -29.068 1.00 56.94 219 GLY A O 1
ATOM 1754 N N . ASP A 1 220 ? 0.558 43.840 -27.750 1.00 50.00 220 ASP A N 1
ATOM 1755 C CA . ASP A 1 220 ? -0.884 43.728 -27.636 1.00 50.00 220 ASP A CA 1
ATOM 1756 C C . ASP A 1 220 ? -1.209 42.942 -26.364 1.00 50.00 220 ASP A C 1
ATOM 1758 O O . ASP A 1 220 ? -0.506 42.000 -25.982 1.00 50.00 220 ASP A O 1
ATOM 1762 N N . VAL A 1 221 ? -2.233 43.401 -25.654 1.00 55.59 221 VAL A N 1
ATOM 1763 C CA . VAL A 1 221 ? -2.652 42.891 -24.346 1.00 55.59 221 VAL A CA 1
ATOM 1764 C C . VAL A 1 221 ? -3.099 41.435 -24.502 1.00 55.59 221 VAL A C 1
ATOM 1766 O O . VAL A 1 221 ? -4.149 41.152 -25.071 1.00 55.59 221 VAL A O 1
ATOM 1769 N N . MET A 1 222 ? -2.284 40.496 -24.011 1.00 45.97 222 MET A N 1
ATOM 1770 C CA . MET A 1 222 ? -2.580 39.064 -24.085 1.00 45.97 222 MET A CA 1
ATOM 1771 C C . MET A 1 222 ? -3.845 38.714 -23.281 1.00 45.97 222 MET A C 1
ATOM 1773 O O . MET A 1 222 ? -3.949 39.097 -22.111 1.00 45.97 222 MET A O 1
ATOM 1777 N N . PRO A 1 223 ? -4.791 37.950 -23.857 1.00 54.72 223 PRO A N 1
ATOM 1778 C CA . PRO A 1 223 ? -5.945 37.450 -23.125 1.00 54.72 223 PRO A CA 1
ATOM 1779 C C . PRO A 1 223 ? -5.494 36.466 -22.038 1.00 54.72 223 PRO A C 1
ATOM 1781 O O . PRO A 1 223 ? -4.588 35.660 -22.242 1.00 54.72 223 PRO A O 1
ATOM 1784 N N . ASN A 1 224 ? -6.138 36.546 -20.870 1.00 52.25 224 ASN A N 1
ATOM 1785 C CA . ASN A 1 224 ? -5.936 35.654 -19.726 1.00 52.25 224 ASN A CA 1
ATOM 1786 C C . ASN A 1 224 ? -5.760 34.192 -20.171 1.00 52.25 224 ASN A C 1
ATOM 1788 O O . ASN A 1 224 ? -6.698 33.591 -20.695 1.00 52.25 224 ASN A O 1
ATOM 1792 N N . ASN A 1 225 ? -4.581 33.613 -19.919 1.00 56.03 225 ASN A N 1
ATOM 1793 C CA . ASN A 1 225 ? -4.286 32.204 -20.182 1.00 56.03 225 ASN A CA 1
ATOM 1794 C C . ASN A 1 225 ? -5.207 31.307 -19.343 1.00 56.03 225 ASN A C 1
ATOM 1796 O O . ASN A 1 225 ? -4.908 30.961 -18.197 1.00 56.03 225 ASN A O 1
ATOM 1800 N N . GLN A 1 226 ? -6.342 30.922 -19.919 1.00 59.62 226 GLN A N 1
ATOM 1801 C CA . GLN A 1 226 ? -7.220 29.917 -19.343 1.00 59.62 226 GLN A CA 1
ATOM 1802 C C . GLN A 1 226 ? -6.526 28.558 -19.463 1.00 59.62 226 GLN A C 1
ATOM 1804 O O . GLN A 1 226 ? -6.367 28.013 -20.551 1.00 59.62 226 GLN A O 1
ATOM 1809 N N . SER A 1 227 ? -6.084 28.011 -18.332 1.00 70.81 227 SER A N 1
ATOM 1810 C CA . SER A 1 227 ? -5.600 26.633 -18.253 1.00 70.81 227 SER A CA 1
ATOM 1811 C C . SER A 1 227 ? -6.727 25.731 -17.752 1.00 70.81 227 SER A C 1
ATOM 1813 O O . SER A 1 227 ? -7.358 26.014 -16.734 1.00 70.81 227 SER A O 1
ATOM 1815 N N . ALA A 1 228 ? -6.990 24.638 -18.467 1.00 56.47 228 ALA A N 1
ATOM 1816 C CA . ALA A 1 228 ? -7.903 23.592 -18.020 1.00 56.47 228 ALA A CA 1
ATOM 1817 C C . ALA A 1 228 ? -7.099 22.467 -17.359 1.00 56.47 228 ALA A C 1
ATOM 1819 O O . ALA A 1 228 ? -6.089 22.011 -17.896 1.00 56.47 228 ALA A O 1
ATOM 1820 N N . ARG A 1 229 ? -7.542 22.015 -16.183 1.00 67.75 229 ARG A N 1
ATOM 1821 C CA . ARG A 1 229 ? -6.956 20.856 -15.499 1.00 67.75 229 ARG A CA 1
ATOM 1822 C C . ARG A 1 229 ? -7.727 19.608 -15.904 1.00 67.75 229 ARG A C 1
ATOM 1824 O O . ARG A 1 229 ? -8.933 19.546 -15.692 1.00 67.75 229 ARG A O 1
ATOM 1831 N N . ILE A 1 230 ? -7.025 18.634 -16.476 1.00 71.62 230 ILE A N 1
ATOM 1832 C CA . ILE A 1 230 ? -7.590 17.343 -16.873 1.00 71.62 230 ILE A CA 1
ATOM 1833 C C . ILE A 1 230 ? -6.948 16.271 -15.999 1.00 71.62 230 ILE A C 1
ATOM 1835 O O . ILE A 1 230 ? -5.730 16.093 -16.017 1.00 71.62 230 ILE A O 1
ATOM 1839 N N . GLU A 1 231 ? -7.765 15.564 -15.224 1.00 69.12 231 GLU A N 1
ATOM 1840 C CA . GLU A 1 231 ? -7.310 14.427 -14.432 1.00 69.12 231 GLU A CA 1
ATOM 1841 C C . GLU A 1 231 ? -7.300 13.172 -15.304 1.00 69.12 231 GLU A C 1
ATOM 1843 O O . GLU A 1 231 ? -8.330 12.734 -15.815 1.00 69.12 231 GLU A O 1
ATOM 1848 N N . VAL A 1 232 ? -6.117 12.588 -15.484 1.00 73.50 232 VAL A N 1
ATOM 1849 C CA . VAL A 1 232 ? -5.933 11.330 -16.213 1.00 73.50 232 VAL A CA 1
ATOM 1850 C C . VAL A 1 232 ? -5.425 10.257 -15.258 1.00 73.50 232 VAL A C 1
ATOM 1852 O O . VAL A 1 232 ? -4.549 10.508 -14.435 1.00 73.50 232 VAL A O 1
ATOM 1855 N N . GLN A 1 233 ? -5.970 9.042 -15.362 1.00 73.12 233 GLN A N 1
ATOM 1856 C CA . GLN A 1 233 ? -5.587 7.927 -14.483 1.00 73.12 233 GLN A CA 1
ATOM 1857 C C . GLN A 1 233 ? -4.163 7.421 -14.759 1.00 73.12 233 GLN A C 1
ATOM 1859 O O . GLN A 1 233 ? -3.467 6.979 -13.847 1.00 73.12 233 GLN A O 1
ATOM 1864 N N . SER A 1 234 ? -3.729 7.475 -16.020 1.00 81.62 234 SER A N 1
ATOM 1865 C CA . SER A 1 234 ? -2.390 7.075 -16.453 1.00 81.62 234 SER A CA 1
ATOM 1866 C C . SER A 1 234 ? -2.035 7.766 -17.762 1.00 81.62 234 SER A C 1
ATOM 1868 O O . SER A 1 234 ? -2.918 7.962 -18.600 1.00 81.62 234 SER A O 1
ATOM 1870 N N . LEU A 1 235 ? -0.753 8.056 -17.975 1.00 88.56 235 LEU A N 1
ATOM 1871 C CA . LEU A 1 235 ? -0.252 8.604 -19.235 1.00 88.56 235 LEU A CA 1
ATOM 1872 C C . LEU A 1 235 ? 0.601 7.551 -19.945 1.00 88.56 235 LEU A C 1
ATOM 1874 O O . LEU A 1 235 ? 1.565 7.048 -19.372 1.00 88.56 235 LEU A O 1
ATOM 1878 N N . LYS A 1 236 ? 0.268 7.201 -21.191 1.00 92.62 236 LYS A N 1
ATOM 1879 C CA . LYS A 1 236 ? 1.136 6.333 -21.996 1.00 92.62 236 LYS A CA 1
ATOM 1880 C C . LYS A 1 236 ? 2.341 7.148 -22.460 1.00 92.62 236 LYS A C 1
ATOM 1882 O O . LYS A 1 236 ? 2.170 8.131 -23.172 1.00 92.62 236 LYS A O 1
ATOM 1887 N N . ILE A 1 237 ? 3.540 6.722 -22.081 1.00 93.12 237 ILE A N 1
ATOM 1888 C CA . ILE A 1 237 ? 4.796 7.368 -22.471 1.00 93.12 237 ILE A CA 1
ATOM 1889 C C . ILE A 1 237 ? 5.509 6.499 -23.499 1.00 93.12 237 ILE A C 1
ATOM 1891 O O . ILE A 1 237 ? 5.468 5.270 -23.435 1.00 93.12 237 ILE A O 1
ATOM 1895 N N . THR A 1 238 ? 6.132 7.151 -24.478 1.00 95.38 238 THR A N 1
ATOM 1896 C CA . THR A 1 238 ? 7.066 6.537 -25.424 1.00 95.38 238 THR A CA 1
ATOM 1897 C C . THR A 1 238 ? 8.318 7.399 -25.470 1.00 95.38 238 THR A C 1
ATOM 1899 O O . THR A 1 238 ? 8.236 8.566 -25.843 1.00 95.38 238 THR A O 1
ATOM 1902 N N . LEU A 1 239 ? 9.455 6.834 -25.073 1.00 94.88 239 LEU A N 1
ATOM 1903 C CA . LEU A 1 239 ? 10.747 7.506 -25.066 1.00 94.88 239 LEU A CA 1
ATOM 1904 C C . LEU A 1 239 ? 11.667 6.839 -26.101 1.00 94.88 239 LEU A C 1
ATOM 1906 O O . LEU A 1 239 ? 11.970 5.652 -25.954 1.00 94.88 239 LEU A O 1
ATOM 1910 N N . PRO A 1 240 ? 12.094 7.560 -27.150 1.00 96.25 240 PRO A N 1
ATOM 1911 C CA . PRO A 1 240 ? 13.095 7.058 -28.077 1.00 96.25 240 PRO A CA 1
ATOM 1912 C C . PRO A 1 240 ? 14.486 7.123 -27.437 1.00 96.25 240 PRO A C 1
ATOM 1914 O O . PRO A 1 240 ? 14.891 8.154 -26.904 1.00 96.25 240 PRO A O 1
ATOM 1917 N N . LEU A 1 241 ? 15.217 6.019 -27.516 1.00 96.50 241 LEU A N 1
ATOM 1918 C CA . LEU A 1 241 ? 16.581 5.846 -27.036 1.00 96.50 241 LEU A CA 1
ATOM 1919 C C . LEU A 1 241 ? 17.468 5.430 -28.207 1.00 96.50 241 LEU A C 1
ATOM 1921 O O . LEU A 1 241 ? 17.050 4.661 -29.080 1.00 96.50 241 LEU A O 1
ATOM 1925 N N . LYS A 1 242 ? 18.705 5.922 -28.219 1.00 95.56 242 LYS A N 1
ATOM 1926 C CA . LYS A 1 242 ? 19.726 5.423 -29.142 1.00 95.56 242 LYS A CA 1
ATOM 1927 C C . LYS A 1 242 ? 20.221 4.049 -28.695 1.00 95.56 242 LYS A C 1
ATOM 1929 O O . LYS A 1 242 ? 20.125 3.708 -27.515 1.00 95.56 242 LYS A O 1
ATOM 1934 N N . SER A 1 243 ? 20.782 3.278 -29.625 1.00 96.50 243 SER A N 1
ATOM 1935 C CA . SER A 1 243 ? 21.295 1.934 -29.335 1.00 96.50 243 SER A CA 1
ATOM 1936 C C . SER A 1 243 ? 22.386 1.948 -28.252 1.00 96.50 243 SER A C 1
ATOM 1938 O O . SER A 1 243 ? 22.426 1.076 -27.385 1.00 96.50 243 SER A O 1
ATOM 1940 N N . GLU A 1 244 ? 23.212 2.998 -28.246 1.00 96.56 244 GLU A N 1
ATOM 1941 C CA . GLU A 1 244 ? 24.342 3.169 -27.326 1.00 96.56 244 GLU A CA 1
ATOM 1942 C C . GLU A 1 244 ? 23.894 3.492 -25.892 1.00 96.56 244 GLU A C 1
ATOM 1944 O O . GLU A 1 244 ? 24.653 3.308 -24.946 1.00 96.56 244 GLU A O 1
ATOM 1949 N N . GLN A 1 245 ? 22.656 3.962 -25.713 1.00 95.50 245 GLN A N 1
ATOM 1950 C CA . GLN A 1 245 ? 22.107 4.326 -24.404 1.00 95.50 245 GLN A CA 1
ATOM 1951 C C . GLN A 1 245 ? 21.533 3.124 -23.641 1.00 95.50 245 GLN A C 1
ATOM 1953 O O . GLN A 1 245 ? 21.071 3.291 -22.515 1.00 95.50 245 GLN A O 1
ATOM 1958 N N . VAL A 1 246 ? 21.523 1.928 -24.240 1.00 96.38 246 VAL A N 1
ATOM 1959 C CA . VAL A 1 246 ? 20.965 0.706 -23.645 1.00 96.38 246 VAL A CA 1
ATOM 1960 C C . VAL A 1 246 ? 22.065 -0.080 -22.908 1.00 96.38 246 VAL A C 1
ATOM 1962 O O . VAL A 1 246 ? 22.958 -0.616 -23.565 1.00 96.38 246 VAL A O 1
ATOM 1965 N N . PRO A 1 247 ? 22.016 -0.210 -21.563 1.00 95.62 247 PRO A N 1
ATOM 1966 C CA . PRO A 1 247 ? 23.045 -0.905 -20.778 1.00 95.62 247 PRO A CA 1
ATOM 1967 C C . PRO A 1 247 ? 23.184 -2.401 -21.098 1.00 95.62 247 PRO A C 1
ATOM 1969 O O . PRO A 1 247 ? 22.351 -3.216 -20.708 1.00 95.62 247 PRO A O 1
ATOM 1972 N N . ARG A 1 248 ? 24.262 -2.821 -21.756 1.00 93.75 248 ARG A N 1
ATOM 1973 C CA . ARG A 1 248 ? 24.415 -4.223 -22.199 1.00 93.75 248 ARG A CA 1
ATOM 1974 C C . ARG A 1 248 ? 24.748 -5.196 -21.055 1.00 93.75 248 ARG A C 1
ATOM 1976 O O . ARG A 1 248 ? 24.343 -6.355 -21.111 1.00 93.75 248 ARG A O 1
ATOM 1983 N N . ASP A 1 249 ? 25.338 -4.696 -19.970 1.00 90.50 249 ASP A N 1
ATOM 1984 C CA . ASP A 1 249 ? 26.008 -5.530 -18.955 1.00 90.50 249 ASP A CA 1
ATOM 1985 C C . ASP A 1 249 ? 25.187 -5.790 -17.679 1.00 90.50 249 ASP A C 1
ATOM 1987 O O . ASP A 1 249 ? 25.688 -6.321 -16.694 1.00 90.50 249 ASP A O 1
ATOM 1991 N N . ILE A 1 250 ? 23.904 -5.420 -17.661 1.00 90.19 250 ILE A N 1
ATOM 1992 C CA . ILE A 1 250 ? 23.060 -5.521 -16.452 1.00 90.19 250 ILE A CA 1
ATOM 1993 C C . ILE A 1 250 ? 22.366 -6.880 -16.282 1.00 90.19 250 ILE A C 1
ATOM 1995 O O . ILE A 1 250 ? 21.607 -7.083 -15.331 1.00 90.19 250 ILE A O 1
ATOM 1999 N N . LEU A 1 251 ? 22.535 -7.792 -17.239 1.00 87.06 251 LEU A N 1
ATOM 2000 C CA . LEU A 1 251 ? 21.852 -9.079 -17.229 1.00 87.06 251 LEU A CA 1
ATOM 2001 C C . LEU A 1 251 ? 22.661 -10.147 -16.490 1.00 87.06 251 LEU A C 1
ATOM 2003 O O . LEU A 1 251 ? 23.849 -10.289 -16.757 1.00 87.06 251 LEU A O 1
ATOM 2007 N N . PRO A 1 252 ? 22.013 -10.986 -15.659 1.00 81.25 252 PRO A N 1
ATOM 2008 C CA . PRO A 1 252 ? 22.634 -12.219 -15.199 1.00 81.25 252 PRO A CA 1
ATOM 2009 C C . PRO A 1 252 ? 22.854 -13.155 -16.390 1.00 81.25 252 PRO A C 1
ATOM 2011 O O . PRO A 1 252 ? 22.139 -13.063 -17.399 1.00 81.25 252 PRO A O 1
ATOM 2014 N N . GLU A 1 253 ? 23.795 -14.082 -16.250 1.00 82.56 253 GLU A N 1
ATOM 2015 C CA . GLU A 1 253 ? 24.145 -15.056 -17.282 1.00 82.56 253 GLU A CA 1
ATOM 2016 C C . GLU A 1 253 ? 22.937 -15.884 -17.766 1.00 82.56 253 GLU A C 1
ATOM 2018 O O . GLU A 1 253 ? 21.879 -16.013 -17.129 1.00 82.56 253 GLU A O 1
ATOM 2023 N N . VAL A 1 254 ? 23.036 -16.413 -18.984 1.00 81.50 254 VAL A N 1
ATOM 2024 C CA . VAL A 1 254 ? 21.994 -17.283 -19.537 1.00 81.50 254 VAL A CA 1
ATOM 2025 C C . VAL A 1 254 ? 22.025 -18.618 -18.793 1.00 81.50 254 VAL A C 1
ATOM 2027 O O . VAL A 1 254 ? 23.050 -19.278 -18.763 1.00 81.50 254 VAL A O 1
ATOM 2030 N N . GLY A 1 255 ? 20.894 -19.020 -18.207 1.00 81.00 255 GLY A N 1
ATOM 2031 C CA . GLY A 1 255 ? 20.781 -20.288 -17.477 1.00 81.00 255 GLY A CA 1
ATOM 2032 C C . GLY A 1 255 ? 20.772 -20.153 -15.954 1.00 81.00 255 GLY A C 1
ATOM 2033 O O . GLY A 1 255 ? 20.482 -21.134 -15.276 1.00 81.00 255 GLY A O 1
ATOM 2034 N N . THR A 1 256 ? 20.982 -18.953 -15.398 1.00 84.31 256 THR A N 1
ATOM 2035 C CA . THR A 1 256 ? 20.855 -18.745 -13.950 1.00 84.31 256 THR A CA 1
ATOM 2036 C C . THR A 1 256 ? 19.418 -19.064 -13.484 1.00 84.31 256 THR A C 1
ATOM 2038 O O . THR A 1 256 ? 18.457 -18.460 -13.993 1.00 84.31 256 THR A O 1
ATOM 2041 N N . PRO A 1 257 ? 19.227 -19.999 -12.531 1.00 82.38 257 PRO A N 1
ATOM 2042 C CA . PRO A 1 257 ? 17.908 -20.362 -12.018 1.00 82.38 257 PRO A CA 1
ATOM 2043 C C . PRO A 1 257 ? 17.167 -19.153 -11.428 1.00 82.38 257 PRO A C 1
ATOM 2045 O O . PRO A 1 257 ? 17.758 -18.300 -10.775 1.00 82.38 257 PRO A O 1
ATOM 2048 N N . GLY A 1 258 ? 15.852 -19.064 -11.655 1.00 82.75 258 GLY A N 1
ATOM 2049 C CA . GLY A 1 258 ? 15.003 -17.993 -11.102 1.00 82.75 258 GLY A CA 1
ATOM 2050 C C . GLY A 1 258 ? 14.946 -16.693 -11.919 1.00 82.75 258 GLY A C 1
ATOM 2051 O O . GLY A 1 258 ? 14.079 -15.852 -11.669 1.00 82.75 258 GLY A O 1
ATOM 2052 N N . THR A 1 259 ? 15.770 -16.551 -12.960 1.00 83.12 259 THR A N 1
ATOM 2053 C CA . THR A 1 259 ? 15.808 -15.353 -13.826 1.00 83.12 259 THR A CA 1
ATOM 2054 C C . THR A 1 259 ? 14.499 -15.065 -14.561 1.00 83.12 259 THR A C 1
ATOM 2056 O O . THR A 1 259 ? 14.199 -13.911 -14.862 1.00 83.12 259 THR A O 1
ATOM 2059 N N . THR A 1 260 ? 13.662 -16.078 -14.802 1.00 78.25 260 THR A N 1
ATOM 2060 C CA . THR A 1 260 ? 12.387 -15.935 -15.528 1.00 78.25 260 THR A CA 1
ATOM 2061 C C . THR A 1 260 ? 11.375 -15.038 -14.807 1.00 78.25 260 THR A C 1
ATOM 2063 O O . THR A 1 260 ? 10.529 -14.428 -15.458 1.00 78.25 260 THR A O 1
ATOM 2066 N N . LYS A 1 261 ? 11.450 -14.945 -13.472 1.00 84.88 261 LYS A N 1
ATOM 2067 C CA . LYS A 1 261 ? 10.556 -14.107 -12.650 1.00 84.88 261 LYS A CA 1
ATOM 2068 C C . LYS A 1 261 ? 11.188 -12.773 -12.250 1.00 84.88 261 LYS A C 1
ATOM 2070 O O . LYS A 1 261 ? 10.524 -11.952 -11.619 1.00 84.88 261 LYS A O 1
ATOM 2075 N N . MET A 1 262 ? 12.455 -12.561 -12.595 1.00 89.31 262 MET A N 1
ATOM 2076 C CA . MET A 1 262 ? 13.181 -11.361 -12.216 1.00 89.31 262 MET A CA 1
ATOM 2077 C C . MET A 1 262 ? 12.685 -10.156 -13.026 1.00 89.31 262 MET A C 1
ATOM 2079 O O . MET A 1 262 ? 12.388 -10.253 -14.223 1.00 89.31 262 MET A O 1
ATOM 2083 N N . LYS A 1 263 ? 12.583 -9.012 -12.350 1.00 91.00 263 LYS A N 1
ATOM 2084 C CA . LYS A 1 263 ? 12.298 -7.715 -12.964 1.00 91.00 263 LYS A CA 1
ATOM 2085 C C . LYS A 1 263 ? 13.566 -6.878 -12.941 1.00 91.00 263 LYS A C 1
ATOM 2087 O O . LYS A 1 263 ? 14.240 -6.820 -11.917 1.00 91.00 263 LYS A O 1
ATOM 2092 N N . LEU A 1 264 ? 13.863 -6.254 -14.070 1.00 92.19 264 LEU A N 1
ATOM 2093 C CA . LEU A 1 264 ? 14.917 -5.259 -14.190 1.00 92.19 264 LEU A CA 1
ATOM 2094 C C . LEU A 1 264 ? 14.291 -3.881 -14.036 1.00 92.19 264 LEU A C 1
ATOM 2096 O O . LEU A 1 264 ? 13.148 -3.670 -14.452 1.00 92.19 264 LEU A O 1
ATOM 2100 N N . PHE A 1 265 ? 15.045 -2.968 -13.439 1.00 93.44 265 PHE A N 1
ATOM 2101 C CA . PHE A 1 265 ? 14.633 -1.588 -13.249 1.00 93.44 265 PHE A CA 1
ATOM 2102 C C . PHE A 1 265 ? 15.688 -0.660 -13.836 1.00 93.44 265 PHE A C 1
ATOM 2104 O O . PHE A 1 265 ? 16.876 -0.836 -13.576 1.00 93.44 265 PHE A O 1
ATOM 2111 N N . TRP A 1 266 ? 15.239 0.313 -14.620 1.00 95.56 266 TRP A N 1
ATOM 2112 C CA . TRP A 1 266 ? 16.053 1.431 -15.081 1.00 95.56 266 TRP A CA 1
ATOM 2113 C C . TRP A 1 266 ? 15.614 2.710 -14.404 1.00 95.56 266 TRP A C 1
ATOM 2115 O O . TRP A 1 266 ? 14.416 2.962 -14.301 1.00 95.56 266 TRP A O 1
ATOM 2125 N N . ASP A 1 267 ? 16.589 3.520 -14.016 1.00 93.88 267 ASP A N 1
ATOM 2126 C CA . ASP A 1 267 ? 16.375 4.882 -13.556 1.00 93.88 267 ASP A CA 1
ATOM 2127 C C . ASP A 1 267 ? 16.721 5.817 -14.730 1.00 93.88 267 ASP A C 1
ATOM 2129 O O . ASP A 1 267 ? 17.875 5.936 -15.138 1.00 93.88 267 ASP A O 1
ATOM 2133 N N . VAL A 1 268 ? 15.692 6.401 -15.344 1.00 91.38 268 VAL A N 1
ATOM 2134 C CA . VAL A 1 268 ? 15.782 7.263 -16.530 1.00 91.38 268 VAL A CA 1
ATOM 2135 C C . VAL A 1 268 ? 15.756 8.717 -16.084 1.00 91.38 268 VAL A C 1
ATOM 2137 O O . VAL A 1 268 ? 14.811 9.143 -15.424 1.00 91.38 268 VAL A O 1
ATOM 2140 N N . VAL A 1 269 ? 16.772 9.485 -16.470 1.00 90.69 269 VAL A N 1
ATOM 2141 C CA . VAL A 1 269 ? 16.885 10.911 -16.137 1.00 90.69 269 VAL A CA 1
ATOM 2142 C C . VAL A 1 269 ? 16.646 11.741 -17.393 1.00 90.69 269 VAL A C 1
ATOM 2144 O O . VAL A 1 269 ? 17.294 11.523 -18.418 1.00 90.69 269 VAL A O 1
ATOM 2147 N N . LEU A 1 270 ? 15.710 12.691 -17.327 1.00 84.31 270 LEU A N 1
ATOM 2148 C CA . LEU A 1 270 ? 15.451 13.626 -18.424 1.00 84.31 270 LEU A CA 1
ATOM 2149 C C . LEU A 1 270 ? 16.371 14.845 -18.298 1.00 84.31 270 LEU A C 1
ATOM 2151 O O . LEU A 1 270 ? 16.204 15.680 -17.414 1.00 84.31 270 LEU A O 1
ATOM 2155 N N . VAL A 1 271 ? 17.344 14.956 -19.202 1.00 80.25 271 VAL A N 1
ATOM 2156 C CA . VAL A 1 271 ? 18.273 16.095 -19.239 1.00 80.25 271 VAL A CA 1
ATOM 2157 C C . VAL A 1 271 ? 17.540 17.341 -19.754 1.00 80.25 271 VAL A C 1
ATOM 2159 O O . VAL A 1 271 ? 16.943 17.301 -20.828 1.00 80.25 271 VAL A O 1
ATOM 2162 N N . GLY A 1 272 ? 17.599 18.452 -19.009 1.00 73.94 272 GLY A N 1
ATOM 2163 C CA . GLY A 1 272 ? 17.040 19.755 -19.416 1.00 73.94 272 GLY A CA 1
ATOM 2164 C C . GLY A 1 272 ? 15.762 20.193 -18.689 1.00 73.94 272 GLY A C 1
ATOM 2165 O O . GLY A 1 272 ? 15.311 21.323 -18.874 1.00 73.94 272 GLY A O 1
ATOM 2166 N N . GLN A 1 273 ? 15.200 19.345 -17.831 1.00 62.31 273 GLN A N 1
ATOM 2167 C CA . GLN A 1 273 ? 14.235 19.742 -16.800 1.00 62.31 273 GLN A CA 1
ATOM 2168 C C . GLN A 1 273 ? 14.870 19.521 -15.420 1.00 62.31 273 GLN A C 1
ATOM 2170 O O . GLN A 1 273 ? 16.010 19.061 -15.344 1.00 62.31 273 GLN A O 1
ATOM 2175 N N . ALA A 1 274 ? 14.181 19.893 -14.332 1.00 66.88 274 ALA A N 1
ATOM 2176 C CA . ALA A 1 274 ? 14.603 19.480 -12.990 1.00 66.88 274 ALA A CA 1
ATOM 2177 C C . ALA A 1 274 ? 14.942 17.979 -13.022 1.00 66.88 274 ALA A C 1
ATOM 2179 O O . ALA A 1 274 ? 14.231 17.249 -13.708 1.00 66.88 274 ALA A O 1
ATOM 2180 N N . GLU A 1 275 ? 16.033 17.556 -12.370 1.00 77.19 275 GLU A N 1
ATOM 2181 C CA . GLU A 1 275 ? 16.585 16.188 -12.419 1.00 77.19 275 GLU A CA 1
ATOM 2182 C C . GLU A 1 275 ? 15.601 15.144 -11.860 1.00 77.19 275 GLU A C 1
ATOM 2184 O O . GLU A 1 275 ? 15.756 14.589 -10.773 1.00 77.19 275 GLU A O 1
ATOM 2189 N N . GLU A 1 276 ? 14.533 14.896 -12.603 1.00 84.06 276 GLU A N 1
ATOM 2190 C CA . GLU A 1 276 ? 13.495 13.952 -12.266 1.00 84.06 276 GLU A CA 1
ATOM 2191 C C . GLU A 1 276 ? 13.923 12.574 -12.743 1.00 84.06 276 GLU A C 1
ATOM 2193 O O . GLU A 1 276 ? 14.226 12.349 -13.920 1.00 84.06 276 GLU A O 1
ATOM 2198 N N . VAL A 1 277 ? 13.946 11.647 -11.791 1.00 88.00 277 VAL A N 1
ATOM 2199 C CA . VAL A 1 277 ? 14.294 10.254 -12.025 1.00 88.00 277 VAL A CA 1
ATOM 2200 C C . VAL A 1 277 ? 13.014 9.455 -12.227 1.00 88.00 277 VAL A C 1
ATOM 2202 O O . VAL A 1 277 ? 12.158 9.386 -11.341 1.00 88.00 277 VAL A O 1
ATOM 2205 N N . TYR A 1 278 ? 12.903 8.817 -13.387 1.00 92.19 278 TYR A N 1
ATOM 2206 C CA . TYR A 1 278 ? 11.793 7.948 -13.747 1.00 92.19 278 TYR A CA 1
ATOM 2207 C C . TYR A 1 278 ? 12.222 6.487 -13.661 1.00 92.19 278 TYR A C 1
ATOM 2209 O O . TYR A 1 278 ? 13.090 6.044 -14.409 1.00 92.19 278 TYR A O 1
ATOM 2217 N N . ARG A 1 279 ? 11.595 5.709 -12.776 1.00 94.69 279 ARG A N 1
ATOM 2218 C CA . ARG A 1 279 ? 11.901 4.285 -12.614 1.00 94.69 279 ARG A CA 1
ATOM 2219 C C . ARG A 1 279 ? 11.013 3.434 -13.507 1.00 94.69 279 ARG A C 1
ATOM 2221 O O . ARG A 1 279 ? 9.792 3.426 -13.350 1.00 94.69 279 ARG A O 1
ATOM 2228 N N . VAL A 1 280 ? 11.623 2.658 -14.395 1.00 96.06 280 VAL A N 1
ATOM 2229 C CA . VAL A 1 280 ? 10.918 1.810 -15.362 1.00 96.06 280 VAL A CA 1
ATOM 2230 C C . VAL A 1 280 ? 11.235 0.349 -15.115 1.00 96.06 280 VAL A C 1
ATOM 2232 O O . VAL A 1 280 ? 12.395 -0.049 -15.140 1.00 96.06 280 VAL A O 1
ATOM 2235 N N . GLY A 1 281 ? 10.198 -0.452 -14.868 1.00 92.62 281 GLY A N 1
ATOM 2236 C CA . GLY A 1 281 ? 10.333 -1.889 -14.643 1.00 92.62 281 GLY A CA 1
ATOM 2237 C C . GLY A 1 281 ? 9.976 -2.699 -15.886 1.00 92.62 281 GLY A C 1
ATOM 2238 O O . GLY A 1 281 ? 8.878 -2.547 -16.418 1.00 92.62 281 GLY A O 1
ATOM 2239 N N . PHE A 1 282 ? 10.846 -3.615 -16.307 1.00 93.06 282 PHE A N 1
ATOM 2240 C CA . PHE A 1 282 ? 10.575 -4.538 -17.415 1.00 93.06 282 PHE A CA 1
ATOM 2241 C C . PHE A 1 282 ? 11.017 -5.969 -17.090 1.00 93.06 282 PHE A C 1
ATOM 2243 O O . PHE A 1 282 ? 11.803 -6.236 -16.177 1.00 93.06 282 PHE A O 1
ATOM 2250 N N . SER A 1 283 ? 10.462 -6.932 -17.829 1.00 93.44 283 SER A N 1
ATOM 2251 C CA . SER A 1 283 ? 10.839 -8.342 -17.678 1.00 93.44 283 SER A CA 1
ATOM 2252 C C . SER A 1 283 ? 12.209 -8.621 -18.302 1.00 93.44 283 SER A C 1
ATOM 2254 O O . SER A 1 283 ? 12.510 -8.130 -19.393 1.00 93.44 283 SER A O 1
ATOM 2256 N N . VAL A 1 284 ? 13.004 -9.488 -17.666 1.00 93.06 284 VAL A N 1
ATOM 2257 C CA . VAL A 1 284 ? 14.298 -9.958 -18.204 1.00 93.06 284 VAL A CA 1
ATOM 2258 C C . VAL A 1 284 ? 14.152 -10.546 -19.612 1.00 93.06 284 VAL A C 1
ATOM 2260 O O . VAL A 1 284 ? 15.006 -10.335 -20.471 1.00 93.06 284 VAL A O 1
ATOM 2263 N N . LYS A 1 285 ? 13.042 -11.249 -19.881 1.00 92.56 285 LYS A N 1
ATOM 2264 C CA . LYS A 1 285 ? 12.745 -11.830 -21.198 1.00 92.56 285 LYS A CA 1
ATOM 2265 C C . LYS A 1 285 ? 12.606 -10.759 -22.286 1.00 92.56 285 LYS A C 1
ATOM 2267 O O . LYS A 1 285 ? 13.166 -10.924 -23.366 1.00 92.56 285 LYS A O 1
ATOM 2272 N N . ASN A 1 286 ? 11.863 -9.683 -22.009 1.00 94.62 286 ASN A N 1
ATOM 2273 C CA . ASN A 1 286 ? 11.717 -8.558 -22.939 1.00 94.62 286 ASN A CA 1
ATOM 2274 C C . ASN A 1 286 ? 13.082 -7.897 -23.184 1.00 94.62 286 ASN A C 1
ATOM 2276 O O . ASN A 1 286 ? 13.484 -7.718 -24.331 1.00 94.62 286 ASN A O 1
ATOM 2280 N N . TYR A 1 287 ? 13.839 -7.670 -22.109 1.00 95.25 287 TYR A N 1
ATOM 2281 C CA . TYR A 1 287 ? 15.157 -7.054 -22.187 1.00 95.25 287 TYR A CA 1
ATOM 2282 C C . TYR A 1 287 ? 16.141 -7.823 -23.081 1.00 95.25 287 TYR A C 1
ATOM 2284 O O . TYR A 1 287 ? 16.716 -7.262 -24.010 1.00 95.25 287 TYR A O 1
ATOM 2292 N N . ARG A 1 288 ? 16.260 -9.140 -22.874 1.00 94.62 288 ARG A N 1
ATOM 2293 C CA . ARG A 1 288 ? 17.106 -10.019 -23.700 1.00 94.62 288 ARG A CA 1
ATOM 2294 C C . ARG A 1 288 ? 16.700 -10.011 -25.169 1.00 94.62 288 ARG A C 1
ATOM 2296 O O . ARG A 1 288 ? 17.559 -9.954 -26.040 1.00 94.62 288 ARG A O 1
ATOM 2303 N N . LYS A 1 289 ? 15.393 -10.035 -25.451 1.00 95.75 289 LYS A N 1
ATOM 2304 C CA . LYS A 1 289 ? 14.888 -9.947 -26.827 1.00 95.75 289 LYS A CA 1
ATOM 2305 C C . LYS A 1 289 ? 15.328 -8.638 -27.492 1.00 95.75 289 LYS A C 1
ATOM 2307 O O . LYS A 1 289 ? 15.754 -8.668 -28.643 1.00 95.75 289 LYS A O 1
ATOM 2312 N N . CYS A 1 290 ? 15.246 -7.521 -26.767 1.00 96.81 290 CYS A N 1
ATOM 2313 C CA . CYS A 1 290 ? 15.706 -6.221 -27.250 1.00 96.81 290 CYS A CA 1
ATOM 2314 C C . CYS A 1 290 ? 17.205 -6.244 -27.580 1.00 96.81 290 CYS A C 1
ATOM 2316 O O . CYS A 1 290 ? 17.574 -5.886 -28.693 1.00 96.81 290 CYS A O 1
ATOM 2318 N N . LEU A 1 291 ? 18.051 -6.722 -26.660 1.00 96.56 291 LEU A N 1
ATOM 2319 C CA . LEU A 1 291 ? 19.502 -6.785 -26.875 1.00 96.56 291 LEU A CA 1
ATOM 2320 C C . LEU A 1 291 ? 19.895 -7.685 -28.050 1.00 96.56 291 LEU A C 1
ATOM 2322 O O . LEU A 1 291 ? 20.734 -7.293 -28.850 1.00 96.56 291 LEU A O 1
ATOM 2326 N N . ASN A 1 292 ? 19.260 -8.850 -28.197 1.00 96.50 292 ASN A N 1
ATOM 2327 C CA . ASN A 1 292 ? 19.535 -9.745 -29.324 1.00 96.50 292 ASN A CA 1
ATOM 2328 C C . ASN A 1 292 ? 19.164 -9.097 -30.665 1.00 96.50 292 ASN A C 1
ATOM 2330 O O . ASN A 1 292 ? 19.897 -9.233 -31.638 1.00 96.50 292 ASN A O 1
ATOM 2334 N N . THR A 1 293 ? 18.040 -8.374 -30.705 1.00 97.31 293 THR A N 1
ATOM 2335 C CA . THR A 1 293 ? 17.594 -7.664 -31.916 1.00 97.31 293 THR A CA 1
ATOM 2336 C C . THR A 1 293 ? 18.537 -6.503 -32.249 1.00 97.31 293 THR A C 1
ATOM 2338 O O . THR A 1 293 ? 18.857 -6.294 -33.414 1.00 97.31 293 THR A O 1
ATOM 2341 N N . LEU A 1 294 ? 19.019 -5.777 -31.234 1.00 97.12 294 LEU A N 1
ATOM 2342 C CA . LEU A 1 294 ? 20.035 -4.735 -31.410 1.00 97.12 294 LEU A CA 1
ATOM 2343 C C . LEU A 1 294 ? 21.343 -5.311 -31.947 1.00 97.12 294 LEU A C 1
ATOM 2345 O O . LEU A 1 294 ? 21.827 -4.843 -32.965 1.00 97.12 294 LEU A O 1
ATOM 2349 N N . ALA A 1 295 ? 21.868 -6.369 -31.324 1.00 96.75 295 ALA A N 1
ATOM 2350 C CA . ALA A 1 295 ? 23.107 -7.006 -31.762 1.00 96.75 295 ALA A CA 1
ATOM 2351 C C . ALA A 1 295 ? 23.024 -7.511 -33.213 1.00 96.75 295 ALA A C 1
ATOM 2353 O O . ALA A 1 295 ? 23.988 -7.382 -33.963 1.00 96.75 295 ALA A O 1
ATOM 2354 N N . GLN A 1 296 ? 21.867 -8.047 -33.618 1.00 97.31 296 GLN A N 1
ATOM 2355 C CA . GLN A 1 296 ? 21.632 -8.472 -34.996 1.00 97.31 296 GLN A CA 1
ATOM 2356 C C . GLN A 1 296 ? 21.724 -7.298 -35.981 1.00 97.31 296 GLN A C 1
ATOM 2358 O O . GLN A 1 296 ? 22.409 -7.404 -36.993 1.00 97.31 296 GLN A O 1
ATOM 2363 N N . HIS A 1 297 ? 21.058 -6.179 -35.699 1.00 96.50 297 HIS A N 1
ATOM 2364 C CA . HIS A 1 297 ? 21.059 -5.035 -36.611 1.00 96.50 297 HIS A CA 1
ATOM 2365 C C . HIS A 1 297 ? 22.355 -4.218 -36.575 1.00 96.50 297 HIS A C 1
ATOM 2367 O O . HIS A 1 297 ? 22.754 -3.687 -37.611 1.00 96.50 297 HIS A O 1
ATOM 2373 N N . ASP A 1 298 ? 23.040 -4.176 -35.431 1.00 94.31 298 ASP A N 1
ATOM 2374 C CA . ASP A 1 298 ? 24.381 -3.600 -35.312 1.00 94.31 298 ASP A CA 1
ATOM 2375 C C . ASP A 1 298 ? 25.366 -4.363 -36.218 1.00 94.31 298 ASP A C 1
ATOM 2377 O O . ASP A 1 298 ? 26.153 -3.745 -36.932 1.00 94.31 298 ASP A O 1
ATOM 2381 N N . ALA A 1 299 ? 25.278 -5.701 -36.261 1.00 96.44 299 ALA A N 1
ATOM 2382 C CA . ALA A 1 299 ? 26.093 -6.532 -37.154 1.00 96.44 299 ALA A CA 1
ATOM 2383 C C . ALA A 1 299 ? 25.769 -6.316 -38.645 1.00 96.44 299 ALA A C 1
ATOM 2385 O O . ALA A 1 299 ? 26.637 -6.482 -39.499 1.00 96.44 299 ALA A O 1
ATOM 2386 N N . GLU A 1 300 ? 24.535 -5.917 -38.962 1.00 95.94 300 GLU A N 1
ATOM 2387 C CA . GLU A 1 300 ? 24.101 -5.534 -40.312 1.00 95.94 300 GLU A CA 1
ATOM 2388 C C . GLU A 1 300 ? 24.470 -4.078 -40.672 1.00 95.94 300 GLU A C 1
ATOM 2390 O O . GLU A 1 300 ? 24.191 -3.640 -41.789 1.00 95.94 300 GLU A O 1
ATOM 2395 N N . GLY A 1 301 ? 25.054 -3.308 -39.744 1.00 95.31 301 GLY A N 1
ATOM 2396 C CA . GLY A 1 301 ? 25.390 -1.895 -39.944 1.00 95.31 301 GLY A CA 1
ATOM 2397 C C . GLY A 1 301 ? 24.170 -0.972 -40.052 1.00 95.31 301 GLY A C 1
ATOM 2398 O O . GLY A 1 301 ? 24.255 0.092 -40.666 1.00 95.31 301 GLY A O 1
ATOM 2399 N N . ARG A 1 302 ? 23.015 -1.372 -39.502 1.00 95.88 302 ARG A N 1
ATOM 2400 C CA . ARG A 1 302 ? 21.761 -0.608 -39.597 1.00 95.88 302 ARG A CA 1
ATOM 2401 C C . ARG A 1 302 ? 21.541 0.263 -38.364 1.00 95.88 302 ARG A C 1
ATOM 2403 O O . ARG A 1 302 ? 21.556 -0.225 -37.238 1.00 95.88 302 ARG A O 1
ATOM 2410 N N . GLU A 1 303 ? 21.221 1.541 -38.576 1.00 96.12 303 GLU A N 1
ATOM 2411 C CA . GLU A 1 303 ? 20.836 2.441 -37.482 1.00 96.12 303 GLU A CA 1
ATOM 2412 C C . GLU A 1 303 ? 19.510 2.002 -36.836 1.00 96.12 303 GLU A C 1
ATOM 2414 O O . GLU A 1 303 ? 18.461 1.930 -37.490 1.00 96.12 303 GLU A O 1
ATOM 2419 N N . CYS A 1 304 ? 19.548 1.762 -35.524 1.00 97.25 304 CYS A N 1
ATOM 2420 C CA . CYS A 1 304 ? 18.394 1.351 -34.729 1.00 97.25 304 CYS A CA 1
ATOM 2421 C C . CYS A 1 304 ? 17.986 2.415 -33.706 1.00 97.25 304 CYS A C 1
ATOM 2423 O O . CYS A 1 304 ? 18.823 3.043 -33.059 1.00 97.25 304 CYS A O 1
ATOM 2425 N N . ILE A 1 305 ? 16.675 2.564 -33.509 1.00 97.25 305 ILE A N 1
ATOM 2426 C CA . ILE A 1 305 ? 16.074 3.354 -32.433 1.00 97.25 305 ILE A CA 1
ATOM 2427 C C . ILE A 1 305 ? 15.317 2.400 -31.516 1.00 97.25 305 ILE A C 1
ATOM 2429 O O . ILE A 1 305 ? 14.504 1.590 -31.963 1.00 97.25 305 ILE A O 1
ATOM 2433 N N . VAL A 1 306 ? 15.561 2.507 -30.217 1.00 97.50 306 VAL A N 1
ATOM 2434 C CA . VAL A 1 306 ? 14.868 1.720 -29.199 1.00 97.50 306 VAL A CA 1
ATOM 2435 C C . VAL A 1 306 ? 13.742 2.561 -28.625 1.00 97.50 306 VAL A C 1
ATOM 2437 O O . VAL A 1 306 ? 13.970 3.646 -28.108 1.00 97.50 306 VAL A O 1
ATOM 2440 N N . LEU A 1 307 ? 12.510 2.072 -28.692 1.00 97.50 307 LEU A N 1
ATOM 2441 C CA . LEU A 1 307 ? 11.369 2.719 -28.058 1.00 97.50 307 LEU A CA 1
ATOM 2442 C C . LEU A 1 307 ? 11.101 2.078 -26.701 1.00 97.50 307 LEU A C 1
ATOM 2444 O O . LEU A 1 307 ? 10.690 0.916 -26.624 1.00 97.50 307 LEU A O 1
ATOM 2448 N N . LEU A 1 308 ? 11.285 2.866 -25.645 1.00 96.62 308 LEU A N 1
ATOM 2449 C CA . LEU A 1 308 ? 10.843 2.547 -24.296 1.00 96.62 308 LEU A CA 1
ATOM 2450 C C . LEU A 1 308 ? 9.390 2.990 -24.128 1.00 96.62 308 LEU A C 1
ATOM 2452 O O . LEU A 1 308 ? 9.080 4.176 -24.224 1.00 96.62 308 LEU A O 1
ATOM 2456 N N . GLN A 1 309 ? 8.492 2.042 -23.881 1.00 96.44 309 GLN A N 1
ATOM 2457 C CA . GLN A 1 309 ? 7.060 2.293 -23.737 1.00 96.44 309 GLN A CA 1
ATOM 2458 C C . GLN A 1 309 ? 6.556 1.830 -22.376 1.00 96.44 309 GLN A C 1
ATOM 2460 O O . GLN A 1 309 ? 6.985 0.796 -21.873 1.00 96.44 309 GLN A O 1
ATOM 2465 N N . GLY A 1 310 ? 5.606 2.564 -21.803 1.00 95.88 310 GLY A N 1
ATOM 2466 C CA . GLY A 1 310 ? 4.933 2.158 -20.572 1.00 95.88 310 GLY A CA 1
ATOM 2467 C C . GLY A 1 310 ? 3.862 3.151 -20.140 1.00 95.88 310 GLY A C 1
ATOM 2468 O O . GLY A 1 310 ? 3.572 4.125 -20.842 1.00 95.88 310 GLY A O 1
ATOM 2469 N N . LYS A 1 311 ? 3.248 2.895 -18.988 1.00 94.31 311 LYS A N 1
ATOM 2470 C CA . LYS A 1 311 ? 2.259 3.788 -18.378 1.00 94.31 311 LYS A CA 1
ATOM 2471 C C . LYS A 1 311 ? 2.908 4.524 -17.219 1.00 94.31 311 LYS A C 1
ATOM 2473 O O . LYS A 1 311 ? 3.294 3.897 -16.239 1.00 94.31 311 LYS A O 1
ATOM 2478 N N . LEU A 1 312 ? 3.011 5.845 -17.315 1.00 92.19 312 LEU A N 1
ATOM 2479 C CA . LEU A 1 312 ? 3.412 6.666 -16.184 1.00 92.19 312 LEU A CA 1
ATOM 2480 C C . LEU A 1 312 ? 2.301 6.645 -15.145 1.00 92.19 312 LEU A C 1
ATOM 2482 O O . LEU A 1 312 ? 1.181 7.108 -15.382 1.00 92.19 312 LEU A O 1
ATOM 2486 N N . VAL A 1 313 ? 2.657 6.096 -13.996 1.00 88.44 313 VAL A N 1
ATOM 2487 C CA . VAL A 1 313 ? 1.863 6.090 -12.781 1.00 88.44 313 VAL A CA 1
ATOM 2488 C C . VAL A 1 313 ? 2.447 7.137 -11.838 1.00 88.44 313 VAL A C 1
ATOM 2490 O O . VAL A 1 313 ? 3.592 7.579 -11.958 1.00 88.44 313 VAL A O 1
ATOM 2493 N N . SER A 1 314 ? 1.630 7.594 -10.896 1.00 79.62 314 SER A N 1
ATOM 2494 C CA . SER A 1 314 ? 2.029 8.627 -9.943 1.00 79.62 314 SER A CA 1
ATOM 2495 C C . SER A 1 314 ? 3.356 8.304 -9.228 1.00 79.62 314 SER A C 1
ATOM 2497 O O . SER A 1 314 ? 3.501 7.250 -8.609 1.00 79.62 314 SER A O 1
ATOM 2499 N N . GLY A 1 315 ? 4.286 9.268 -9.226 1.00 80.81 315 GLY A N 1
ATOM 2500 C CA . GLY A 1 315 ? 5.588 9.181 -8.543 1.00 80.81 315 GLY A CA 1
ATOM 2501 C C . GLY A 1 315 ? 6.762 8.725 -9.388 1.00 80.81 315 GLY A C 1
ATOM 2502 O O . GLY A 1 315 ? 7.634 8.047 -8.859 1.00 80.81 315 GLY A O 1
ATOM 2503 N N . GLY A 1 316 ? 6.776 9.082 -10.674 1.00 86.19 316 GLY A N 1
ATOM 2504 C CA . GLY A 1 316 ? 7.904 8.792 -11.562 1.00 86.19 316 GLY A CA 1
ATOM 2505 C C . GLY A 1 316 ? 8.054 7.306 -11.890 1.00 86.19 316 GLY A C 1
ATOM 2506 O O . GLY A 1 316 ? 9.069 6.904 -12.441 1.00 86.19 316 GLY A O 1
ATOM 2507 N N . VAL A 1 317 ? 7.067 6.471 -11.557 1.00 91.31 317 VAL A N 1
ATOM 2508 C CA . VAL A 1 317 ? 7.112 5.036 -11.846 1.00 91.31 317 VAL A CA 1
ATOM 2509 C C . VAL A 1 317 ? 6.410 4.778 -13.167 1.00 91.31 317 VAL A C 1
ATOM 2511 O O . VAL A 1 317 ? 5.248 5.139 -13.342 1.00 91.31 317 VAL A O 1
ATOM 2514 N N . ILE A 1 318 ? 7.108 4.125 -14.089 1.00 94.00 318 ILE A N 1
ATOM 2515 C CA . ILE A 1 318 ? 6.540 3.666 -15.351 1.00 94.00 318 ILE A CA 1
ATOM 2516 C C . ILE A 1 318 ? 6.241 2.170 -15.219 1.00 94.00 318 ILE A C 1
ATOM 2518 O O . ILE A 1 318 ? 7.148 1.335 -15.151 1.00 94.00 318 ILE A O 1
ATOM 2522 N N . GLU A 1 319 ? 4.951 1.845 -15.153 1.00 92.50 319 GLU A N 1
ATOM 2523 C CA . GLU A 1 319 ? 4.447 0.473 -15.124 1.00 92.50 319 GLU A CA 1
ATOM 2524 C C . GLU A 1 319 ? 4.322 -0.106 -16.537 1.00 92.50 319 GLU A C 1
ATOM 2526 O O . GLU A 1 319 ? 4.249 0.622 -17.531 1.00 92.50 319 GLU A O 1
ATOM 2531 N N . ASP A 1 320 ? 4.296 -1.439 -16.612 1.00 93.25 320 ASP A N 1
ATOM 2532 C CA . ASP A 1 320 ? 4.196 -2.197 -17.863 1.00 93.25 320 ASP A CA 1
ATOM 2533 C C . ASP A 1 320 ? 5.265 -1.799 -18.899 1.00 93.25 320 ASP A C 1
ATOM 2535 O O . ASP A 1 320 ? 4.991 -1.705 -20.097 1.00 93.25 320 ASP A O 1
ATOM 2539 N N . GLY A 1 321 ? 6.495 -1.564 -18.425 1.00 94.81 321 GLY A N 1
ATOM 2540 C CA . GLY A 1 321 ? 7.631 -1.188 -19.257 1.00 94.81 321 GLY A CA 1
ATOM 2541 C C . GLY A 1 321 ? 7.953 -2.245 -20.317 1.00 94.81 321 GLY A C 1
ATOM 2542 O O . GLY A 1 321 ? 8.137 -3.429 -20.012 1.00 94.81 321 GLY A O 1
ATOM 2543 N N . GLY A 1 322 ? 8.055 -1.808 -21.569 1.00 96.50 322 GLY A N 1
ATOM 2544 C CA . GLY A 1 322 ? 8.443 -2.627 -22.709 1.00 96.50 322 GLY A CA 1
ATOM 2545 C C . GLY A 1 322 ? 9.441 -1.911 -23.610 1.00 96.50 322 GLY A C 1
ATOM 2546 O O . GLY A 1 322 ? 9.359 -0.699 -23.799 1.00 96.50 322 GLY A O 1
ATOM 2547 N N . LEU A 1 323 ? 10.374 -2.678 -24.175 1.00 97.44 323 LEU A N 1
ATOM 2548 C CA . LEU A 1 323 ? 11.315 -2.204 -25.183 1.00 97.44 323 LEU A CA 1
ATOM 2549 C C . LEU A 1 323 ? 10.927 -2.769 -26.547 1.00 97.44 323 LEU A C 1
ATOM 2551 O O . LEU A 1 323 ? 10.566 -3.942 -26.674 1.00 97.44 323 LEU A O 1
ATOM 2555 N N . SER A 1 324 ? 11.013 -1.933 -27.573 1.00 97.19 324 SER A N 1
ATOM 2556 C CA . SER A 1 324 ? 10.872 -2.356 -28.966 1.00 97.19 324 SER A CA 1
ATOM 2557 C C . SER A 1 324 ? 11.958 -1.706 -29.809 1.00 97.19 324 SER A C 1
ATOM 2559 O O . SER A 1 324 ? 12.268 -0.535 -29.618 1.00 97.19 324 SER A O 1
ATOM 2561 N N . VAL A 1 325 ? 12.559 -2.475 -30.713 1.00 98.12 325 VAL A N 1
ATOM 2562 C CA . VAL A 1 325 ? 13.609 -1.990 -31.615 1.00 98.12 325 VAL A CA 1
ATOM 2563 C C . VAL A 1 325 ? 12.963 -1.638 -32.948 1.00 98.12 325 VAL A C 1
ATOM 2565 O O . VAL A 1 325 ? 12.216 -2.445 -33.504 1.00 98.12 325 VAL A O 1
ATOM 2568 N N . GLN A 1 326 ? 13.224 -0.434 -33.445 1.00 97.31 326 GLN A N 1
ATOM 2569 C CA . GLN A 1 326 ? 12.822 0.020 -34.770 1.00 97.31 326 GLN A CA 1
ATOM 2570 C C . GLN A 1 326 ? 14.063 0.308 -35.608 1.00 97.31 326 GLN A C 1
ATOM 2572 O O . GLN A 1 326 ? 14.941 1.063 -35.196 1.00 97.31 326 GLN A O 1
ATOM 2577 N N . VAL A 1 327 ? 14.115 -0.281 -36.800 1.00 96.75 327 VAL A N 1
ATOM 2578 C CA . VAL A 1 327 ? 15.179 -0.029 -37.774 1.00 96.75 327 VAL A CA 1
ATOM 2579 C C . VAL A 1 327 ? 14.813 1.210 -38.578 1.00 96.75 327 VAL A C 1
ATOM 2581 O O . VAL A 1 327 ? 13.710 1.302 -39.128 1.00 96.75 327 VAL A O 1
ATOM 2584 N N . LYS A 1 328 ? 15.728 2.173 -38.657 1.00 94.19 328 LYS A N 1
ATOM 2585 C CA . LYS A 1 328 ? 15.544 3.351 -39.499 1.00 94.19 328 LYS A CA 1
ATOM 2586 C C . LYS A 1 328 ? 15.703 2.920 -40.956 1.00 94.19 328 LYS A C 1
ATOM 2588 O O . LYS A 1 328 ? 16.738 2.379 -41.335 1.00 94.19 328 LYS A O 1
ATOM 2593 N N . LYS A 1 329 ? 14.668 3.126 -41.777 1.00 90.25 329 LYS A N 1
ATOM 2594 C CA . LYS A 1 329 ? 14.785 2.899 -43.224 1.00 90.25 329 LYS A CA 1
ATOM 2595 C C . LYS A 1 329 ? 15.884 3.809 -43.770 1.00 90.25 329 LYS A C 1
ATOM 2597 O O . LYS A 1 329 ? 15.891 5.001 -43.449 1.00 90.25 329 LYS A O 1
ATOM 2602 N N . ALA A 1 330 ? 16.787 3.246 -44.572 1.00 82.62 330 ALA A N 1
ATOM 2603 C CA . ALA A 1 330 ? 17.704 4.046 -45.367 1.00 82.62 330 ALA A CA 1
ATOM 2604 C C . ALA A 1 330 ? 16.870 5.041 -46.189 1.00 82.62 330 ALA A C 1
ATOM 2606 O O . ALA A 1 330 ? 15.803 4.691 -46.700 1.00 82.62 330 ALA A O 1
ATOM 2607 N N . ARG A 1 331 ? 17.294 6.305 -46.211 1.00 76.50 331 ARG A N 1
ATOM 2608 C CA . ARG A 1 331 ? 16.763 7.254 -47.186 1.00 76.50 331 ARG A CA 1
ATOM 2609 C C . ARG A 1 331 ? 17.443 6.893 -48.500 1.00 76.50 331 ARG A C 1
ATOM 2611 O O . ARG A 1 331 ? 18.645 7.122 -48.602 1.00 76.50 331 ARG A O 1
ATOM 2618 N N . ASP A 1 332 ? 16.690 6.253 -49.387 1.00 69.38 332 ASP A N 1
ATOM 2619 C CA . ASP A 1 332 ? 17.092 6.032 -50.779 1.00 69.38 332 ASP A CA 1
ATOM 2620 C C . ASP A 1 332 ? 17.293 7.366 -51.510 1.00 69.38 332 ASP A C 1
ATOM 2622 O O . ASP A 1 332 ? 16.542 8.330 -51.201 1.00 69.38 332 ASP A O 1
#

Sequence (332 aa):
MNLDKKGLNKLLREVFSEQYEIEKFLKTKAKEKGVETGYHIIYSGKDSGEQSVLTTKPLGENLQDAKAGLESWLASNPTPFNEMTAKQRRYFRIKAALEFLCATYPKCFIPHRSHEKIRAFAIGLGKTLFEAVKDRLPEGMVLEDIKNAMRVYCNFYKYNIAKSKVGNPRINLEGEVVSEVTEEEVELFLRSRKKEGKVVQKKVPVVVVSKNSNLMKSGDVMPNNQSARIEVQSLKITLPLKSEQVPRDILPEVGTPGTTKMKLFWDVVLVGQAEEVYRVGFSVKNYRKCLNTLAQHDAEGRECIVLLQGKLVSGGVIEDGGLSVQVKKARD

Organism: NCBI:txid1003181

InterPro domains:
  IPR016103 ProQ/FinO domain [PF04352] (94-198)
  IPR036442 ProQ/FinO domain superfamily [G3DSA:1.10.1710.10] (62-204)
  IPR036442 ProQ/FinO domain superfamily [SSF48657] (87-190)

Secondary structure (DSSP, 8-state):
----HHHHHHHHHHH-THHHHHHHHHHHHHHHTT------------------------TTHHHHHHHHHHHHHHHH----TTTS-HHHHHHHHHHHHHHHHHHH-TTT---TT--S---EEPTTHHHHHHHHHTTSPPTT--HHHHHHHHHHHHTSHHHHHHHTSTTPEEE-TTS-EEEE--HHHHHHHHHHHHHHHTTSPPPP-------------S--------PPP---S-EEEEEEEEGGGS-TT-SPPTT-TTGGG-EEEEEEE-BTBS--EEEEEEEHHHHHHHHHHHHHHHHTT--EEEEEEEEEETTTEEEEEEEEEEEPPP--

pLDDT: mean 76.51, std 23.74, range [24.12, 98.5]

Foldseek 3Di:
DDDDPVSVVVVVVVVPCVVVVVVVVVVVVCVVVVNDDDDDDDDDDDDDDDDDDDDDDDLPVLLVVLLVVLVVVCVVDPPPLVPDDPVVNLVVLLVSLLSNLCSNQVLQRPDLPDPDQHAAADVPLLVVVCVVCVVPDHPPRDSVSNVSNVVVRCPRPRNLVNLLDFQTFHAHSNNDGDDTRHPVSNVVSVVVVVVVVVVADDFDPDPPDPPDDDDDDDDDDDDPPDDDDDDDQWDKDKDKDWLVRQDPPPDDDPPPPPLQVDKDWDFDFDPPDPGATAIEIDRPVQSVVQVVVSVVVVVVVFGKIKIWIAIDHGRNYGPPTGIDIDTDDPPD

Radius of gyration: 28.51 Å; chains: 1; bounding box: 70×66×79 Å